Protein AF-A0A3D9C2M2-F1 (afdb_monomer_lite)

InterPro domains:
  IPR002125 Cytidine and deoxycytidylate deaminase domain [PF14437] (109-217)
  IPR022385 Rhs repeat-associated core [TIGR03696] (8-82)
  IPR050708 Type VI secretion system VgrG/RHS [PTHR32305] (2-109)

Organism: NCBI:txid2258962

Structure (mmCIF, N/CA/C/O backbone):
data_AF-A0A3D9C2M2-F1
#
_entry.id   AF-A0A3D9C2M2-F1
#
loop_
_atom_site.group_PDB
_atom_site.id
_atom_site.type_symbol
_atom_site.label_atom_id
_atom_site.label_alt_id
_atom_site.label_comp_id
_atom_site.label_asym_id
_atom_site.label_entity_id
_atom_site.label_seq_id
_atom_site.pdbx_PDB_ins_code
_atom_site.Cartn_x
_atom_site.Cartn_y
_atom_site.Cartn_z
_atom_site.occupancy
_atom_site.B_iso_or_equiv
_atom_site.auth_seq_id
_atom_site.auth_comp_id
_atom_site.auth_asym_id
_atom_site.auth_atom_id
_atom_site.pdbx_PDB_model_num
ATOM 1 N N . MET A 1 1 ? 29.630 5.674 -36.955 1.00 62.72 1 MET A N 1
ATOM 2 C CA . MET A 1 1 ? 28.706 4.818 -36.185 1.00 62.72 1 MET A CA 1
ATOM 3 C C . MET A 1 1 ? 29.532 3.683 -35.607 1.00 62.72 1 MET A C 1
ATOM 5 O O . MET A 1 1 ? 30.273 3.089 -36.375 1.00 62.72 1 MET A O 1
ATOM 9 N N . VAL A 1 2 ? 29.525 3.491 -34.284 1.00 81.62 2 VAL A N 1
ATOM 10 C CA . VAL A 1 2 ? 30.410 2.521 -33.594 1.00 81.62 2 VAL A CA 1
ATOM 11 C C . VAL A 1 2 ? 29.699 1.185 -33.350 1.00 81.62 2 VAL A C 1
ATOM 13 O O . VAL A 1 2 ? 30.342 0.145 -33.342 1.00 81.62 2 VAL A O 1
ATOM 16 N N . TRP A 1 3 ? 28.374 1.209 -33.217 1.00 86.06 3 TRP A N 1
ATOM 17 C CA . TRP A 1 3 ? 27.517 0.035 -33.105 1.00 86.06 3 TRP A CA 1
ATOM 18 C C . TRP A 1 3 ? 26.098 0.407 -33.559 1.00 86.06 3 TRP A C 1
ATOM 20 O O . TRP A 1 3 ? 25.695 1.564 -33.410 1.00 86.06 3 TRP A O 1
ATOM 30 N N . GLU A 1 4 ? 25.375 -0.556 -34.125 1.00 85.88 4 GLU A N 1
ATOM 31 C CA . GLU A 1 4 ? 23.938 -0.485 -34.393 1.00 85.88 4 GLU A CA 1
ATOM 32 C C . GLU A 1 4 ? 23.301 -1.839 -34.057 1.00 85.88 4 GLU A C 1
ATOM 34 O O . GLU A 1 4 ? 23.904 -2.888 -34.295 1.00 85.88 4 GLU A O 1
ATOM 39 N N . GLY A 1 5 ? 22.083 -1.806 -33.528 1.00 86.50 5 GLY A N 1
ATOM 40 C CA . GLY A 1 5 ? 21.282 -2.989 -33.252 1.00 86.50 5 GLY A CA 1
ATOM 41 C C . GLY A 1 5 ? 19.810 -2.698 -33.519 1.00 86.50 5 GLY A C 1
ATOM 42 O O . GLY A 1 5 ? 19.330 -1.608 -33.208 1.00 86.50 5 GLY A O 1
ATOM 43 N N . GLU A 1 6 ? 19.101 -3.657 -34.109 1.00 89.19 6 GLU A N 1
ATOM 44 C CA . GLU A 1 6 ? 17.645 -3.619 -34.269 1.00 89.19 6 GLU A CA 1
ATOM 45 C C . GLU A 1 6 ? 17.045 -4.746 -33.435 1.00 89.19 6 GLU A C 1
ATOM 47 O O . GLU A 1 6 ? 17.418 -5.904 -33.619 1.00 89.19 6 GLU A O 1
ATOM 52 N N . LEU A 1 7 ? 16.138 -4.405 -32.522 1.00 89.31 7 LEU A N 1
ATOM 53 C CA . LEU A 1 7 ? 15.473 -5.354 -31.632 1.00 89.31 7 LEU A CA 1
ATOM 54 C C . LEU A 1 7 ? 14.025 -5.570 -32.077 1.00 89.31 7 LEU A C 1
ATOM 56 O O . LEU A 1 7 ? 13.371 -4.637 -32.548 1.00 89.31 7 LEU A O 1
ATOM 60 N N . ASP A 1 8 ? 13.520 -6.791 -31.926 1.00 88.19 8 ASP A N 1
ATOM 61 C CA . ASP A 1 8 ? 12.088 -7.066 -32.014 1.00 88.19 8 ASP A CA 1
ATOM 62 C C . ASP A 1 8 ? 11.356 -6.682 -30.721 1.00 88.19 8 ASP A C 1
ATOM 64 O O . ASP A 1 8 ? 11.979 -6.260 -29.754 1.00 88.19 8 ASP A O 1
ATOM 68 N N . ALA A 1 9 ? 10.031 -6.856 -30.697 1.00 83.88 9 ALA A N 1
ATOM 69 C CA . ALA A 1 9 ? 9.185 -6.482 -29.563 1.00 83.88 9 ALA A CA 1
ATOM 70 C C . ALA A 1 9 ? 9.524 -7.197 -28.239 1.00 83.88 9 ALA A C 1
ATOM 72 O O . ALA A 1 9 ? 9.071 -6.745 -27.193 1.00 83.88 9 ALA A O 1
ATOM 73 N N . TYR A 1 10 ? 10.302 -8.280 -28.266 1.00 85.38 10 TYR A N 1
ATOM 74 C CA . TYR A 1 10 ? 10.739 -9.030 -27.087 1.00 85.38 10 TYR A CA 1
ATOM 75 C C . TYR A 1 10 ? 12.233 -8.841 -26.806 1.00 85.38 10 TYR A C 1
ATOM 77 O O . TYR A 1 10 ? 12.795 -9.515 -25.955 1.00 85.38 10 TYR A O 1
ATOM 85 N N . GLY A 1 11 ? 12.898 -7.909 -27.487 1.00 85.44 11 GLY A N 1
ATOM 86 C CA . GLY A 1 11 ? 14.302 -7.596 -27.244 1.00 85.44 11 GLY A CA 1
ATOM 87 C C . GLY A 1 11 ? 15.266 -8.542 -27.952 1.00 85.44 11 GLY A C 1
ATOM 88 O O . GLY A 1 11 ? 16.469 -8.439 -27.730 1.00 85.44 11 GLY A O 1
ATOM 89 N N . SER A 1 12 ? 14.786 -9.426 -28.829 1.00 87.31 12 SER A N 1
ATOM 90 C CA . SER A 1 12 ? 15.664 -10.261 -29.647 1.00 87.31 12 SER A CA 1
ATOM 91 C C . SER A 1 12 ? 16.280 -9.452 -30.785 1.00 87.31 12 SER A C 1
ATOM 93 O O . SER A 1 12 ? 15.606 -8.677 -31.467 1.00 87.31 12 SER A O 1
ATOM 95 N N . LEU A 1 13 ? 17.580 -9.641 -31.013 1.00 87.31 13 LEU A N 1
ATOM 96 C CA . LEU A 1 13 ? 18.314 -8.967 -32.085 1.00 87.31 13 LEU A CA 1
ATOM 97 C C . LEU A 1 13 ? 17.860 -9.470 -33.462 1.00 87.31 13 LEU A C 1
ATOM 99 O O . LEU A 1 13 ? 18.078 -10.622 -33.826 1.00 87.31 13 LEU A O 1
ATOM 103 N N . ARG A 1 14 ? 17.287 -8.571 -34.265 1.00 88.19 14 ARG A N 1
ATOM 104 C CA . ARG A 1 14 ? 16.988 -8.793 -35.690 1.00 88.19 14 ARG A CA 1
ATOM 105 C C . ARG A 1 14 ? 18.163 -8.415 -36.586 1.00 88.19 14 ARG A C 1
ATOM 107 O O . ARG A 1 14 ? 18.343 -9.004 -37.650 1.00 88.19 14 ARG A O 1
ATOM 114 N N . LYS A 1 15 ? 18.949 -7.419 -36.169 1.00 85.50 15 LYS A N 1
ATOM 115 C CA . LYS A 1 15 ? 20.130 -6.925 -36.888 1.00 85.50 15 LYS A CA 1
ATOM 116 C C . LYS A 1 15 ? 21.204 -6.491 -35.892 1.00 85.50 15 LYS A C 1
ATOM 118 O O . LYS A 1 15 ? 20.881 -5.839 -34.905 1.00 85.50 15 LYS A O 1
ATOM 123 N N . GLY A 1 16 ? 22.466 -6.802 -36.187 1.00 83.88 16 GLY A N 1
ATOM 124 C CA . GLY A 1 16 ? 23.613 -6.491 -35.324 1.00 83.88 16 GLY A CA 1
ATOM 125 C C . GLY A 1 16 ? 24.036 -7.671 -34.443 1.00 83.88 16 GLY A C 1
ATOM 126 O O . GLY A 1 16 ? 23.599 -8.799 -34.660 1.00 83.88 16 GLY A O 1
ATOM 127 N N . ASN A 1 17 ? 24.917 -7.412 -33.474 1.00 81.44 17 ASN A N 1
ATOM 128 C CA . ASN A 1 17 ? 25.337 -8.376 -32.453 1.00 81.44 17 ASN A CA 1
ATOM 129 C C . ASN A 1 17 ? 25.478 -7.690 -31.084 1.00 81.44 17 ASN A C 1
ATOM 131 O O . ASN A 1 17 ? 25.524 -6.463 -30.998 1.00 81.44 17 ASN A O 1
ATOM 135 N N . ASN A 1 18 ? 25.555 -8.489 -30.026 1.00 82.81 18 ASN A N 1
ATOM 136 C CA . ASN A 1 18 ? 25.705 -8.052 -28.635 1.00 82.81 18 ASN A CA 1
ATOM 137 C C . ASN A 1 18 ? 27.095 -8.370 -28.046 1.00 82.81 18 ASN A C 1
ATOM 139 O O . ASN A 1 18 ? 27.305 -8.175 -26.854 1.00 82.81 18 ASN A O 1
ATOM 143 N N . GLU A 1 19 ? 28.058 -8.811 -28.864 1.00 81.06 19 GLU A N 1
ATOM 144 C CA . GLU A 1 19 ? 29.409 -9.178 -28.402 1.00 81.06 19 GLU A CA 1
ATOM 145 C C . GLU A 1 19 ? 30.181 -7.968 -27.859 1.00 81.06 19 GLU A C 1
ATOM 147 O O . GLU A 1 19 ? 30.870 -8.054 -26.844 1.00 81.06 19 GLU A O 1
ATOM 152 N N . PHE A 1 20 ? 30.070 -6.828 -28.549 1.00 82.31 20 PHE A N 1
ATOM 153 C CA . PHE A 1 20 ? 30.748 -5.588 -28.167 1.00 82.31 20 PHE A CA 1
ATOM 154 C C . PHE A 1 20 ? 29.884 -4.695 -27.263 1.00 82.31 20 PHE A C 1
ATOM 156 O O . PHE A 1 20 ? 30.407 -4.008 -26.386 1.00 82.31 20 PHE A O 1
ATOM 163 N N . VAL A 1 21 ? 28.562 -4.706 -27.467 1.00 86.12 21 VAL A N 1
ATOM 164 C CA . VAL A 1 21 ? 27.586 -3.926 -26.692 1.00 86.12 21 VAL A CA 1
ATOM 165 C C . VAL A 1 21 ? 26.501 -4.880 -26.180 1.00 86.12 21 VAL A C 1
ATOM 167 O O . VAL A 1 21 ? 25.534 -5.136 -26.897 1.00 86.12 21 VAL A O 1
ATOM 170 N N . PRO A 1 22 ? 26.635 -5.414 -24.953 1.00 87.62 22 PRO A N 1
ATOM 171 C CA . PRO A 1 22 ? 25.741 -6.441 -24.413 1.00 87.62 22 PRO A CA 1
ATOM 172 C C . PRO A 1 22 ? 24.456 -5.846 -23.815 1.00 87.62 22 PRO A C 1
ATOM 174 O O . PRO A 1 22 ? 24.001 -6.270 -22.756 1.00 87.62 22 PRO A O 1
ATOM 177 N N . PHE A 1 23 ? 23.877 -4.831 -24.456 1.00 86.75 23 PHE A N 1
ATOM 178 C CA . PHE A 1 23 ? 22.654 -4.172 -23.994 1.00 86.75 23 PHE A CA 1
ATOM 179 C C . PHE A 1 23 ? 21.524 -4.380 -25.000 1.00 86.75 23 PHE A C 1
ATOM 181 O O . PHE A 1 23 ? 21.735 -4.246 -26.205 1.00 86.75 23 PHE A O 1
ATOM 188 N N . LEU A 1 24 ? 20.328 -4.686 -24.492 1.00 87.25 24 LEU A N 1
ATOM 189 C CA . LEU A 1 24 ? 19.102 -4.791 -25.290 1.00 87.25 24 LEU A CA 1
ATOM 190 C C . LEU A 1 24 ? 18.204 -3.582 -24.999 1.00 87.25 24 LEU A C 1
ATOM 192 O O . LEU A 1 24 ? 18.606 -2.436 -25.214 1.00 87.25 24 LEU A O 1
ATOM 196 N N . TYR A 1 25 ? 16.997 -3.818 -24.484 1.00 82.56 25 TYR A N 1
ATOM 197 C CA . TYR A 1 25 ? 16.142 -2.753 -23.985 1.00 82.56 25 TYR A CA 1
ATOM 198 C C . TYR A 1 25 ? 16.701 -2.112 -22.709 1.00 82.56 25 TYR A C 1
ATOM 200 O O . TYR A 1 25 ? 17.649 -2.592 -22.087 1.00 82.56 25 TYR A O 1
ATOM 208 N N . GLN A 1 26 ? 16.122 -0.973 -22.326 1.00 75.06 26 GLN A N 1
ATOM 209 C CA . GLN A 1 26 ? 16.581 -0.185 -21.183 1.00 75.06 26 GLN A CA 1
ATOM 210 C C . GLN A 1 26 ? 16.650 -1.048 -19.912 1.00 75.06 26 GLN A C 1
ATOM 212 O O . GLN A 1 26 ? 15.657 -1.635 -19.495 1.00 75.06 26 GLN A O 1
ATOM 217 N N . GLY A 1 27 ? 17.835 -1.110 -19.299 1.00 76.12 27 GLY A N 1
ATOM 218 C CA . GLY A 1 27 ? 18.080 -1.889 -18.081 1.00 76.12 27 GLY A CA 1
ATOM 219 C C . GLY A 1 27 ? 18.428 -3.366 -18.299 1.00 76.12 27 GLY A C 1
ATOM 220 O O . GLY A 1 27 ? 18.742 -4.031 -17.315 1.00 76.12 27 GLY A O 1
ATOM 221 N N . GLN A 1 28 ? 18.430 -3.858 -19.543 1.00 86.50 28 GLN A N 1
ATOM 222 C CA . GLN A 1 28 ? 18.731 -5.252 -19.870 1.00 86.50 28 GLN A CA 1
ATOM 223 C C . GLN A 1 28 ? 20.205 -5.438 -20.253 1.00 86.50 28 GLN A C 1
ATOM 225 O O . GLN A 1 28 ? 20.699 -4.786 -21.177 1.00 86.50 28 GLN A O 1
ATOM 230 N N . TYR A 1 29 ? 20.891 -6.356 -19.571 1.00 88.75 29 TYR A N 1
ATOM 231 C CA . TYR A 1 29 ? 22.257 -6.773 -19.897 1.00 88.75 29 TYR A CA 1
ATOM 232 C C . TYR A 1 29 ? 22.264 -8.232 -20.350 1.00 88.75 29 TYR A C 1
ATOM 234 O O . TYR A 1 29 ? 21.814 -9.090 -19.599 1.00 88.75 29 TYR A O 1
ATOM 242 N N . VAL A 1 30 ? 22.771 -8.530 -21.545 1.00 90.75 30 VAL A N 1
ATOM 243 C CA . VAL A 1 30 ? 22.854 -9.919 -22.015 1.00 90.75 30 VAL A CA 1
ATOM 244 C C . VAL A 1 30 ? 24.021 -10.619 -21.348 1.00 90.75 30 VAL A C 1
ATOM 246 O O . VAL A 1 30 ? 25.170 -10.196 -21.472 1.00 90.75 30 VAL A O 1
ATOM 249 N N . ASP A 1 31 ? 23.716 -11.718 -20.676 1.00 86.19 31 ASP A N 1
ATOM 250 C CA . ASP A 1 31 ? 24.720 -12.651 -20.205 1.00 86.19 31 ASP A CA 1
ATOM 251 C C . ASP A 1 31 ? 25.252 -13.481 -21.382 1.00 86.19 31 ASP A C 1
ATOM 253 O O . ASP A 1 31 ? 24.515 -14.225 -22.026 1.00 86.19 31 ASP A O 1
ATOM 257 N N . GLY A 1 32 ? 26.547 -13.344 -21.670 1.00 81.38 32 GLY A N 1
ATOM 258 C CA . GLY A 1 32 ? 27.200 -14.025 -22.789 1.00 81.38 32 GLY A CA 1
ATOM 259 C C . GLY A 1 32 ? 27.330 -15.542 -22.622 1.00 81.38 32 GLY A C 1
ATOM 260 O O . GLY A 1 32 ? 27.570 -16.227 -23.613 1.00 81.38 32 GLY A O 1
ATOM 261 N N . GLU A 1 33 ? 27.177 -16.078 -21.406 1.00 83.44 33 GLU A N 1
ATOM 262 C CA . GLU A 1 33 ? 27.215 -17.527 -21.168 1.00 83.44 33 GLU A CA 1
ATOM 263 C C . GLU A 1 33 ? 25.866 -18.191 -21.475 1.00 83.44 33 GLU A C 1
ATOM 265 O O . GLU A 1 33 ? 25.823 -19.279 -22.051 1.00 83.44 33 GLU A O 1
ATOM 270 N N . THR A 1 34 ? 24.765 -17.529 -21.116 1.00 84.00 34 THR A N 1
ATOM 271 C CA . THR A 1 34 ? 23.413 -18.103 -21.209 1.00 84.00 34 THR A CA 1
ATOM 272 C C . THR A 1 34 ? 22.580 -17.550 -22.361 1.00 84.00 34 THR A C 1
ATOM 274 O O . THR A 1 34 ? 21.606 -18.183 -22.761 1.00 84.00 34 THR A O 1
ATOM 277 N N . GLY A 1 35 ? 22.932 -16.377 -22.890 1.00 85.75 35 GLY A N 1
ATOM 278 C CA . GLY A 1 35 ? 22.129 -15.635 -23.864 1.00 85.75 35 GLY A CA 1
ATOM 279 C C . GLY A 1 35 ? 20.922 -14.912 -23.256 1.00 85.75 35 GLY A C 1
ATOM 280 O O . GLY A 1 35 ? 20.236 -14.189 -23.972 1.00 85.75 35 GLY A O 1
ATOM 281 N N . LEU A 1 36 ? 20.674 -15.064 -21.950 1.00 90.31 36 LEU A N 1
ATOM 282 C CA . LEU A 1 36 ? 19.550 -14.437 -21.258 1.00 90.31 36 LEU A CA 1
ATOM 283 C C . LEU A 1 36 ? 19.843 -12.974 -20.923 1.00 90.31 36 LEU A C 1
ATOM 285 O O . LEU A 1 36 ? 20.975 -12.581 -20.632 1.00 90.31 36 LEU A O 1
ATOM 289 N N . ALA A 1 37 ? 18.790 -12.167 -20.881 1.00 90.12 37 ALA A N 1
ATOM 290 C CA . ALA A 1 37 ? 18.863 -10.773 -20.485 1.00 90.12 37 ALA A CA 1
ATOM 291 C C . ALA A 1 37 ? 18.668 -10.623 -18.968 1.00 90.12 37 ALA A C 1
ATOM 293 O O . ALA A 1 37 ? 17.606 -10.899 -18.416 1.00 90.12 37 ALA A O 1
ATOM 294 N N . TYR A 1 38 ? 19.694 -10.164 -18.267 1.00 86.75 38 TYR A N 1
ATOM 295 C CA . TYR A 1 38 ? 19.640 -9.877 -16.843 1.00 86.75 38 TYR A CA 1
ATOM 296 C C . TYR A 1 38 ? 18.945 -8.538 -16.565 1.00 86.75 38 TYR A C 1
ATOM 298 O O . TYR A 1 38 ? 19.469 -7.470 -16.893 1.00 86.75 38 TYR A O 1
ATOM 306 N N . ASN A 1 39 ? 17.805 -8.612 -15.872 1.00 84.25 39 ASN A N 1
ATOM 307 C CA . ASN A 1 39 ? 17.054 -7.484 -15.319 1.00 84.25 39 ASN A CA 1
ATOM 308 C C . ASN A 1 39 ? 17.107 -7.566 -13.797 1.00 84.25 39 ASN A C 1
ATOM 310 O O . ASN A 1 39 ? 16.140 -7.996 -13.176 1.00 84.25 39 ASN A O 1
ATOM 314 N N . ARG A 1 40 ? 18.250 -7.190 -13.210 1.00 80.69 40 ARG A N 1
ATOM 315 C CA . ARG A 1 40 ? 18.543 -7.076 -11.764 1.00 80.69 40 ARG A CA 1
ATOM 316 C C . ARG A 1 40 ? 18.058 -8.224 -10.858 1.00 80.69 4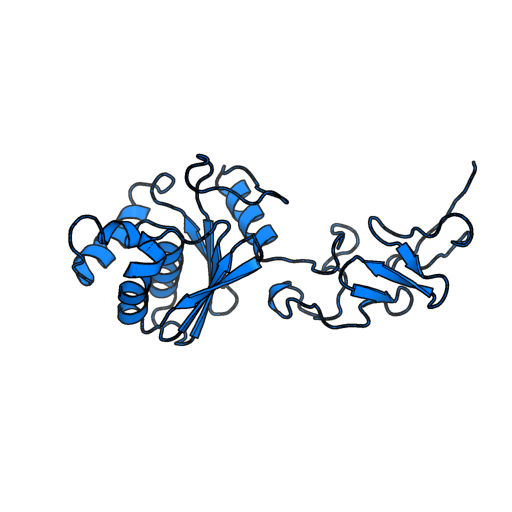0 ARG A C 1
ATOM 318 O O . ARG A 1 40 ? 18.878 -8.891 -10.246 1.00 80.69 40 ARG A O 1
ATOM 325 N N . PHE A 1 41 ? 16.755 -8.408 -10.675 1.00 77.75 41 PHE A N 1
ATOM 326 C CA . PHE A 1 41 ? 16.176 -9.482 -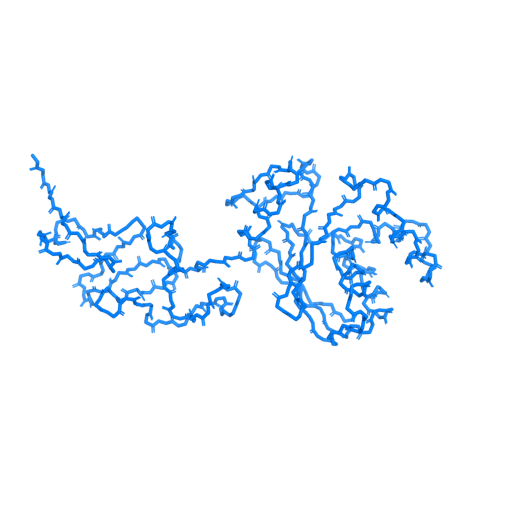9.869 1.00 77.75 41 PHE A CA 1
ATOM 327 C C . PHE A 1 41 ? 15.775 -10.724 -10.675 1.00 77.75 41 PHE A C 1
ATOM 329 O O . PHE A 1 41 ? 15.520 -11.762 -10.065 1.00 77.75 41 PHE A O 1
ATOM 336 N N . ARG A 1 42 ? 15.721 -10.654 -12.013 1.00 86.25 42 ARG A N 1
ATOM 337 C CA . ARG A 1 42 ? 15.309 -11.778 -12.868 1.00 86.25 42 ARG A CA 1
ATOM 338 C C . ARG A 1 42 ? 16.106 -11.866 -14.167 1.00 86.25 42 ARG A C 1
ATOM 340 O O . ARG A 1 42 ? 16.581 -10.860 -14.686 1.00 86.25 42 ARG A O 1
ATOM 347 N N . TYR A 1 43 ? 16.186 -13.079 -14.707 1.00 88.75 43 TYR A N 1
ATOM 348 C CA . TYR A 1 43 ? 16.667 -13.339 -16.063 1.00 88.75 43 TYR A CA 1
ATOM 349 C C . TYR A 1 43 ? 15.480 -13.451 -17.016 1.00 88.75 43 TYR A C 1
ATOM 351 O O . TYR A 1 43 ? 14.525 -14.187 -16.754 1.00 88.75 43 TYR A O 1
ATOM 359 N N . TYR A 1 44 ? 15.539 -12.681 -18.090 1.00 89.44 44 TYR A N 1
ATOM 360 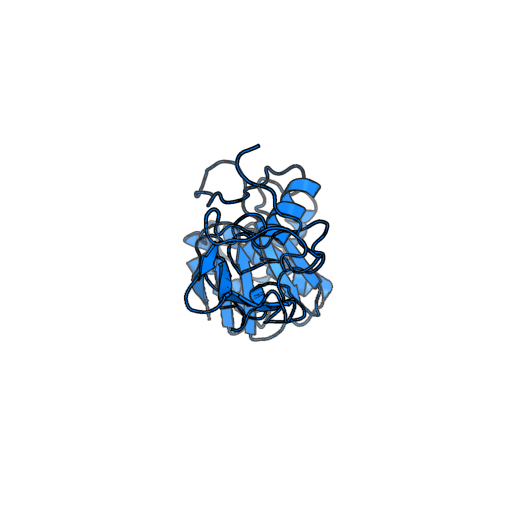C CA . TYR A 1 44 ? 14.543 -12.582 -19.136 1.00 89.44 44 TYR A CA 1
ATOM 361 C C . TYR A 1 44 ? 15.011 -13.348 -20.370 1.00 89.44 44 TYR A C 1
ATOM 363 O O . TYR A 1 44 ? 16.131 -13.160 -20.840 1.00 89.44 44 TYR A O 1
ATOM 371 N N . ASP A 1 45 ? 14.145 -14.220 -20.866 1.00 90.50 45 ASP A N 1
ATOM 372 C CA . ASP A 1 45 ? 14.322 -14.935 -22.118 1.00 90.50 45 ASP A CA 1
ATOM 373 C C . ASP A 1 45 ? 13.627 -14.136 -23.226 1.00 90.50 45 ASP A C 1
ATOM 375 O O . ASP A 1 45 ? 12.397 -14.025 -23.266 1.00 90.50 45 ASP A O 1
ATOM 379 N N . ASN A 1 46 ? 14.435 -13.542 -24.097 1.00 87.88 46 ASN A N 1
ATOM 380 C CA . ASN A 1 46 ? 13.999 -12.731 -25.229 1.00 87.88 46 ASN A CA 1
ATOM 381 C C . ASN A 1 46 ? 13.408 -13.569 -26.376 1.00 87.88 46 ASN A C 1
ATOM 383 O O . ASN A 1 46 ? 12.643 -13.024 -27.173 1.00 87.88 46 ASN A O 1
ATOM 387 N N . GLU A 1 47 ? 13.717 -14.869 -26.470 1.00 86.56 47 GLU A N 1
ATOM 388 C CA . GLU A 1 47 ? 13.079 -15.765 -27.445 1.00 86.56 47 GLU A CA 1
ATOM 389 C C . GLU A 1 47 ? 11.672 -16.155 -26.981 1.00 86.56 47 GLU A C 1
ATOM 391 O O . GLU A 1 47 ? 10.724 -16.145 -27.770 1.00 86.56 47 GLU A O 1
ATOM 396 N N . ALA A 1 48 ? 11.519 -16.461 -25.690 1.00 86.62 48 ALA A N 1
ATOM 397 C CA . ALA A 1 48 ? 10.226 -16.800 -25.096 1.00 86.62 48 ALA A CA 1
ATOM 398 C C . ALA A 1 48 ? 9.354 -15.567 -24.795 1.00 86.62 48 ALA A C 1
ATOM 400 O O . ALA A 1 48 ? 8.134 -15.681 -24.652 1.00 86.62 48 ALA A O 1
ATOM 401 N N . GLY A 1 49 ? 9.967 -14.391 -24.663 1.00 86.69 49 GLY A N 1
ATOM 402 C CA . GLY A 1 49 ? 9.289 -13.156 -24.288 1.00 86.69 49 GLY A CA 1
ATOM 403 C C . GLY A 1 49 ? 8.895 -13.091 -22.805 1.00 86.69 49 GLY A C 1
ATOM 404 O O . GLY A 1 49 ? 7.987 -12.335 -22.445 1.00 86.69 49 GLY A O 1
ATOM 405 N N . SER A 1 50 ? 9.550 -13.864 -21.931 1.00 87.94 50 SER A N 1
ATOM 406 C CA . SER A 1 50 ? 9.182 -14.010 -20.513 1.00 87.94 50 SER A CA 1
ATOM 407 C C . SER A 1 50 ? 10.390 -14.177 -19.592 1.00 87.94 50 SER A C 1
ATOM 409 O O . SER A 1 50 ? 11.459 -14.603 -20.013 1.00 87.94 50 SER A O 1
ATOM 411 N N . TYR A 1 51 ? 10.218 -13.890 -18.305 1.00 89.62 51 TYR A N 1
ATOM 412 C CA . TYR A 1 51 ? 11.188 -14.262 -17.284 1.00 89.62 51 TYR A CA 1
ATOM 413 C C . TYR A 1 51 ? 11.246 -15.775 -17.091 1.00 89.62 51 TYR A C 1
ATOM 415 O O . TYR A 1 51 ? 10.220 -16.449 -17.104 1.00 89.62 51 TYR A O 1
ATOM 423 N N . ILE A 1 52 ? 12.442 -16.301 -16.825 1.00 90.00 52 ILE A N 1
ATOM 424 C CA . ILE A 1 52 ? 12.634 -17.734 -16.546 1.00 90.00 52 ILE A CA 1
ATOM 425 C C . ILE A 1 52 ? 12.312 -18.109 -15.091 1.00 90.00 52 ILE A C 1
ATOM 427 O O . ILE A 1 52 ? 12.195 -19.285 -14.750 1.00 90.00 52 ILE A O 1
ATOM 431 N N . SER A 1 53 ? 12.153 -17.112 -14.218 1.00 85.12 53 SER A N 1
ATOM 432 C CA . SER A 1 53 ? 11.758 -17.280 -12.821 1.00 85.12 53 SER A CA 1
ATOM 433 C C . SER A 1 53 ? 10.494 -16.483 -12.516 1.00 85.12 53 SER A C 1
ATOM 435 O O . SER A 1 53 ? 10.267 -15.415 -13.088 1.00 85.12 53 SER A O 1
ATOM 437 N N . GLN A 1 54 ? 9.695 -16.987 -11.571 1.00 80.31 54 GLN A N 1
ATOM 438 C CA . GLN A 1 54 ? 8.549 -16.240 -11.056 1.00 80.31 54 GLN A CA 1
ATOM 439 C C . GLN A 1 54 ? 9.001 -14.903 -10.480 1.00 80.31 54 GLN A C 1
ATOM 441 O O . GLN A 1 54 ? 10.117 -14.778 -9.965 1.00 80.31 54 GLN A O 1
ATOM 446 N N . ASP A 1 55 ? 8.114 -13.917 -10.557 1.00 73.75 55 ASP A N 1
ATOM 447 C CA . ASP A 1 55 ? 8.294 -12.644 -9.886 1.00 73.75 55 ASP A CA 1
ATOM 448 C C . ASP A 1 55 ? 8.589 -12.871 -8.388 1.00 73.75 55 ASP A C 1
ATOM 450 O O . ASP A 1 55 ? 7.778 -13.507 -7.707 1.00 73.75 55 ASP A O 1
ATOM 454 N N . PRO A 1 56 ? 9.728 -12.387 -7.852 1.00 64.88 56 PRO A N 1
ATOM 455 C CA . PRO A 1 56 ? 10.071 -12.538 -6.440 1.00 64.88 56 PRO A CA 1
ATOM 456 C C . PRO A 1 56 ? 9.045 -11.915 -5.491 1.00 64.88 56 PRO A C 1
ATOM 458 O O . PRO A 1 56 ? 8.951 -12.333 -4.335 1.00 64.88 56 PRO A O 1
ATOM 461 N N . ILE A 1 57 ? 8.279 -10.924 -5.962 1.00 60.94 57 ILE A N 1
ATOM 462 C CA . ILE A 1 57 ? 7.170 -10.346 -5.200 1.00 60.94 57 ILE A CA 1
ATOM 463 C C . ILE A 1 57 ? 5.830 -11.032 -5.527 1.00 60.94 57 ILE A C 1
ATOM 465 O O . ILE A 1 57 ? 4.826 -10.751 -4.889 1.00 60.94 57 ILE A O 1
ATOM 469 N N . GLY A 1 58 ? 5.793 -12.008 -6.434 1.00 65.25 58 GLY A N 1
ATOM 470 C CA . GLY A 1 58 ? 4.613 -12.822 -6.727 1.00 65.25 58 GLY A CA 1
ATOM 471 C C . GLY A 1 58 ? 3.458 -11.994 -7.289 1.00 65.25 58 GLY A C 1
ATOM 472 O O . GLY A 1 58 ? 3.668 -11.089 -8.089 1.00 65.25 58 GLY A O 1
ATOM 473 N N . LEU A 1 59 ? 2.229 -12.268 -6.839 1.00 62.84 59 LEU A N 1
ATOM 474 C CA . LEU A 1 59 ? 1.027 -11.522 -7.256 1.00 62.84 59 LEU A CA 1
ATOM 475 C C . LEU A 1 59 ? 1.107 -10.012 -6.944 1.00 62.84 59 LEU A C 1
ATOM 477 O O . LEU A 1 59 ? 0.332 -9.226 -7.482 1.00 62.84 59 LEU A O 1
ATOM 481 N N . LEU A 1 60 ? 2.053 -9.596 -6.092 1.00 50.72 60 LEU A N 1
ATOM 482 C CA . LEU A 1 60 ? 2.307 -8.197 -5.741 1.00 50.72 60 LEU A CA 1
ATOM 483 C C . LEU A 1 60 ? 2.862 -7.369 -6.905 1.00 50.72 60 LEU A C 1
ATOM 485 O O . LEU A 1 60 ? 2.875 -6.140 -6.819 1.00 50.72 60 LEU A O 1
ATOM 489 N N . SER A 1 61 ? 3.332 -8.026 -7.966 1.00 55.97 61 SER A N 1
ATOM 490 C CA . SER A 1 61 ? 3.755 -7.357 -9.191 1.00 55.97 61 SER A CA 1
ATOM 491 C C . SER A 1 61 ? 2.586 -6.809 -9.998 1.00 55.97 61 SER A C 1
ATOM 493 O O . SER A 1 61 ? 2.816 -6.133 -10.983 1.00 55.97 61 SER A O 1
ATOM 495 N N . GLY A 1 62 ? 1.327 -7.119 -9.659 1.00 58.22 62 GLY A N 1
ATOM 496 C CA . GLY A 1 62 ? 0.174 -6.646 -10.433 1.00 58.22 62 GLY A CA 1
ATOM 497 C C . GLY A 1 62 ? 0.130 -7.164 -11.881 1.00 58.22 62 GLY A C 1
ATOM 498 O O . GLY A 1 62 ? -0.708 -6.714 -12.672 1.00 58.22 62 GLY A O 1
ATOM 499 N N . GLN A 1 63 ? 1.019 -8.103 -12.231 1.00 65.12 63 GLN A N 1
ATOM 500 C CA . GLN A 1 63 ? 1.016 -8.839 -13.488 1.00 65.12 63 GLN A CA 1
ATOM 501 C C . GLN A 1 63 ? 0.026 -9.990 -13.396 1.00 65.12 63 GLN A C 1
ATOM 503 O O . GLN A 1 63 ? 0.021 -10.754 -12.432 1.00 65.12 63 GLN A O 1
ATOM 508 N N . ASP A 1 64 ? -0.744 -10.180 -14.462 1.00 68.38 64 ASP A N 1
ATOM 509 C CA . ASP A 1 64 ? -1.628 -11.340 -14.577 1.00 68.38 64 ASP A CA 1
ATOM 510 C C . ASP A 1 64 ? -0.801 -12.624 -14.839 1.00 68.38 64 ASP A C 1
ATOM 512 O O . ASP A 1 64 ? -1.259 -13.736 -14.586 1.00 68.38 64 ASP A O 1
ATOM 516 N N . ASN A 1 65 ? 0.450 -12.469 -15.302 1.00 77.00 65 ASN A N 1
ATOM 517 C CA . ASN A 1 65 ? 1.432 -13.532 -15.502 1.00 77.00 65 ASN A CA 1
ATOM 518 C C . ASN A 1 65 ? 2.673 -13.303 -14.619 1.00 77.00 65 ASN A C 1
ATOM 520 O O . ASN A 1 65 ? 3.430 -12.362 -14.842 1.00 77.00 65 ASN A O 1
ATOM 524 N N . LEU A 1 66 ? 2.941 -14.215 -13.678 1.00 77.62 66 LEU A N 1
ATOM 525 C CA . LEU A 1 66 ? 4.100 -14.150 -12.770 1.00 77.62 66 LEU A CA 1
ATOM 526 C C . LEU A 1 66 ? 5.463 -14.247 -13.474 1.00 77.62 66 LEU A C 1
ATOM 528 O O . LEU A 1 66 ? 6.485 -13.932 -12.868 1.00 77.62 66 LEU A O 1
ATOM 532 N N . TYR A 1 67 ? 5.485 -14.674 -14.733 1.00 82.75 67 TYR A N 1
ATOM 533 C CA . TYR A 1 67 ? 6.676 -14.730 -15.580 1.00 82.75 67 TYR A CA 1
ATOM 534 C C . TYR A 1 67 ? 6.701 -13.592 -16.618 1.00 82.75 67 TYR A C 1
ATOM 536 O O . TYR A 1 67 ? 7.609 -13.523 -17.439 1.00 82.75 67 TYR A O 1
ATOM 544 N N . GLY A 1 68 ? 5.705 -12.701 -16.627 1.00 78.56 68 GLY A N 1
ATOM 545 C CA . GLY A 1 68 ? 5.583 -11.632 -17.620 1.00 78.56 68 GLY A CA 1
ATOM 546 C C . GLY A 1 68 ? 6.601 -10.505 -17.427 1.00 78.56 68 GLY A C 1
ATOM 547 O O . GLY A 1 68 ? 6.960 -10.186 -16.296 1.00 78.56 68 GLY A O 1
ATOM 548 N N . TYR A 1 69 ? 7.041 -9.896 -18.537 1.00 73.06 69 TYR A N 1
ATOM 549 C CA . TYR A 1 69 ? 7.920 -8.718 -18.537 1.00 73.06 69 TYR A CA 1
ATOM 550 C C . TYR A 1 69 ? 7.179 -7.450 -18.101 1.00 73.06 69 TYR A C 1
ATOM 552 O O . TYR A 1 69 ? 7.440 -6.915 -17.032 1.00 73.06 69 TYR A O 1
ATOM 560 N N . VAL A 1 70 ? 6.221 -6.993 -18.909 1.00 71.12 70 VAL A N 1
ATOM 561 C CA . VAL A 1 70 ? 5.310 -5.873 -18.624 1.00 71.12 70 VAL A CA 1
ATOM 562 C C . VAL A 1 70 ? 3.958 -6.122 -19.306 1.00 71.12 70 VAL A C 1
ATOM 564 O O . VAL A 1 70 ? 3.886 -6.913 -20.245 1.00 71.12 70 VAL A O 1
ATOM 567 N N . LYS A 1 71 ? 2.893 -5.419 -18.885 1.00 67.31 71 LYS A N 1
ATOM 568 C CA . LYS A 1 71 ? 1.561 -5.521 -19.522 1.00 67.31 71 LYS A CA 1
ATOM 569 C C . LYS A 1 71 ? 1.521 -4.966 -20.952 1.00 67.31 71 LYS A C 1
ATOM 571 O O . LYS A 1 71 ? 0.756 -5.468 -21.767 1.00 67.31 71 LYS A O 1
ATOM 576 N N . ASP A 1 72 ? 2.332 -3.954 -21.249 1.00 68.75 72 ASP A N 1
ATOM 577 C CA . ASP A 1 72 ? 2.480 -3.380 -22.589 1.00 68.75 72 ASP A CA 1
ATOM 578 C C . ASP A 1 72 ? 3.925 -2.906 -22.798 1.00 68.75 72 ASP A C 1
ATOM 580 O O . ASP A 1 72 ? 4.390 -1.982 -22.131 1.00 68.75 72 ASP A O 1
ATOM 584 N N . ILE A 1 73 ? 4.632 -3.551 -23.727 1.00 66.06 73 ILE A N 1
ATOM 585 C CA . ILE A 1 73 ? 6.060 -3.328 -24.005 1.00 66.06 73 ILE A CA 1
ATOM 586 C C . ILE A 1 73 ? 6.295 -1.996 -24.738 1.00 66.06 73 ILE A C 1
ATOM 588 O O . ILE A 1 73 ? 7.385 -1.433 -24.672 1.00 66.06 73 ILE A O 1
ATOM 592 N N . GLY A 1 74 ? 5.273 -1.453 -25.410 1.00 64.31 74 GLY A N 1
ATOM 593 C CA . GLY A 1 74 ? 5.364 -0.161 -26.094 1.00 64.31 74 GLY A CA 1
ATOM 594 C C . GLY A 1 74 ? 5.335 1.033 -25.140 1.00 64.31 74 GLY A C 1
ATOM 595 O O . GLY A 1 74 ? 5.813 2.111 -25.492 1.00 64.31 74 GLY A O 1
ATOM 596 N N . THR A 1 75 ? 4.797 0.832 -23.936 1.00 62.56 75 THR A N 1
ATOM 597 C CA . THR A 1 75 ? 4.530 1.911 -22.974 1.00 62.56 75 THR A CA 1
ATOM 598 C C . THR A 1 75 ? 5.305 1.738 -21.666 1.00 62.56 75 THR A C 1
ATOM 600 O O . THR A 1 75 ? 5.624 2.729 -21.008 1.00 62.56 75 THR A O 1
ATOM 603 N N . TYR A 1 76 ? 5.645 0.501 -21.287 1.00 66.50 76 TYR A N 1
ATOM 604 C CA . TYR A 1 76 ? 6.262 0.177 -20.002 1.00 66.50 76 TYR A CA 1
ATOM 605 C C . TYR A 1 76 ? 7.598 -0.546 -20.170 1.00 66.50 76 TYR A C 1
ATOM 607 O O . TYR A 1 76 ? 7.805 -1.325 -21.095 1.00 66.50 76 TYR A O 1
ATOM 615 N N . VAL A 1 77 ? 8.496 -0.320 -19.213 1.00 66.94 77 VAL A N 1
ATOM 616 C CA . VAL A 1 77 ? 9.797 -0.990 -19.117 1.00 66.94 77 VAL A CA 1
ATOM 617 C C . VAL A 1 77 ? 9.947 -1.534 -17.701 1.00 66.94 77 VAL A C 1
ATOM 619 O O . VAL A 1 77 ? 9.768 -0.797 -16.731 1.00 66.94 77 VAL A O 1
ATOM 622 N N . ASP A 1 78 ? 10.303 -2.811 -17.568 1.00 64.31 78 ASP A N 1
ATOM 623 C CA . ASP A 1 78 ? 10.589 -3.425 -16.271 1.00 64.31 78 ASP A CA 1
ATOM 624 C C . ASP A 1 78 ? 12.078 -3.296 -15.914 1.00 64.31 78 ASP A C 1
ATOM 626 O O . ASP A 1 78 ? 12.868 -4.220 -16.104 1.00 64.31 78 ASP A O 1
ATOM 630 N N . LEU A 1 79 ? 12.474 -2.124 -15.407 1.00 64.75 79 LEU A N 1
ATOM 631 C CA . LEU A 1 79 ? 13.875 -1.807 -15.076 1.00 64.75 79 LEU A CA 1
ATOM 632 C C . LEU A 1 79 ? 14.461 -2.665 -13.944 1.00 64.75 79 LEU A C 1
ATOM 634 O O . LEU A 1 79 ? 15.682 -2.732 -13.791 1.00 64.75 79 LEU A O 1
ATOM 638 N N . PHE A 1 80 ? 13.613 -3.271 -13.112 1.00 64.56 80 PHE A N 1
ATOM 639 C CA . PHE A 1 80 ? 14.059 -4.050 -11.958 1.00 64.56 80 PHE A CA 1
ATOM 640 C C . PHE A 1 80 ? 13.766 -5.539 -12.082 1.00 64.56 80 PHE A C 1
ATOM 642 O O . PHE A 1 80 ? 14.347 -6.313 -11.326 1.00 64.56 80 PHE A O 1
ATOM 649 N N . GLY A 1 81 ? 12.901 -5.955 -13.000 1.00 53.56 81 GLY A N 1
ATOM 650 C CA . GLY A 1 81 ? 12.385 -7.309 -12.968 1.00 53.56 81 GLY A CA 1
ATOM 651 C C . GLY A 1 81 ? 11.262 -7.477 -11.954 1.00 53.56 81 GLY A C 1
ATOM 652 O O . GLY A 1 81 ? 11.270 -8.498 -11.285 1.00 53.56 81 GLY A O 1
ATOM 653 N N . LEU A 1 82 ? 10.349 -6.509 -11.797 1.00 59.31 82 LEU A N 1
ATOM 654 C CA . LEU A 1 82 ? 9.238 -6.504 -10.827 1.00 59.31 82 LEU A CA 1
ATOM 655 C C . LEU A 1 82 ? 7.956 -5.778 -11.328 1.00 59.31 82 LEU A C 1
ATOM 657 O O . LEU A 1 82 ? 7.192 -5.264 -10.509 1.00 59.31 82 LEU A O 1
ATOM 661 N N . ALA A 1 83 ? 7.739 -5.613 -12.638 1.00 50.38 83 ALA A N 1
ATOM 662 C CA . ALA A 1 83 ? 6.810 -4.587 -13.146 1.00 50.38 83 ALA A CA 1
ATOM 663 C C . ALA A 1 83 ? 5.341 -4.710 -12.704 1.00 50.38 83 ALA A C 1
ATOM 665 O O . ALA A 1 83 ? 4.754 -5.764 -12.896 1.00 50.38 83 ALA A O 1
ATOM 666 N N . GLY A 1 84 ? 4.743 -3.571 -12.297 1.00 58.31 84 GLY A N 1
ATOM 667 C CA . GLY A 1 84 ? 3.329 -3.357 -11.922 1.00 58.31 84 GLY A CA 1
ATOM 668 C C . GLY A 1 84 ? 3.105 -3.198 -10.408 1.00 58.31 84 GLY A C 1
ATOM 669 O O . GLY A 1 84 ? 2.133 -3.695 -9.837 1.00 58.31 84 GLY A O 1
ATOM 670 N N . THR A 1 85 ? 4.031 -2.524 -9.729 1.00 69.50 85 THR A N 1
ATOM 671 C CA . THR A 1 85 ? 4.142 -2.565 -8.270 1.00 69.50 85 THR A CA 1
ATOM 672 C C . THR A 1 85 ? 2.983 -1.847 -7.574 1.00 69.50 85 THR A C 1
ATOM 674 O O . THR A 1 85 ? 2.396 -0.894 -8.091 1.00 69.50 85 THR A O 1
ATOM 677 N N . ALA A 1 86 ? 2.708 -2.225 -6.323 1.00 78.81 86 ALA A N 1
ATOM 678 C CA . ALA A 1 86 ? 1.847 -1.449 -5.425 1.00 78.81 86 ALA A CA 1
ATOM 679 C C . ALA A 1 86 ? 2.211 0.056 -5.388 1.00 78.81 86 ALA A C 1
ATOM 681 O O . ALA A 1 86 ? 1.359 0.908 -5.136 1.00 78.81 86 ALA A O 1
ATOM 682 N N . TRP A 1 87 ? 3.468 0.398 -5.676 1.00 83.69 87 TRP A N 1
ATOM 683 C CA . TRP A 1 87 ? 3.972 1.768 -5.671 1.00 83.69 87 TRP A CA 1
ATOM 684 C C . TRP A 1 87 ? 3.530 2.565 -6.891 1.00 83.69 87 TRP A C 1
ATOM 686 O O . TRP A 1 87 ? 3.234 3.744 -6.729 1.00 83.69 87 TRP A O 1
ATOM 696 N N . ASP A 1 88 ? 3.405 1.927 -8.054 1.00 82.00 88 ASP A N 1
ATOM 697 C CA . ASP A 1 88 ? 2.879 2.563 -9.266 1.00 82.00 88 ASP A CA 1
ATOM 698 C C . ASP A 1 88 ? 1.400 2.925 -9.078 1.00 82.00 88 ASP A C 1
ATOM 700 O O . ASP A 1 88 ? 0.967 4.017 -9.442 1.00 82.00 88 ASP A O 1
ATOM 704 N N . ALA A 1 89 ? 0.631 2.049 -8.418 1.00 85.44 89 ALA A N 1
ATOM 705 C CA . ALA A 1 89 ? -0.760 2.327 -8.060 1.00 85.44 89 ALA A CA 1
ATOM 706 C C . ALA A 1 89 ? -0.883 3.502 -7.075 1.00 85.44 89 ALA A C 1
ATOM 708 O O . ALA A 1 89 ? -1.768 4.346 -7.222 1.00 85.44 89 ALA A O 1
ATOM 709 N N . ILE A 1 90 ? 0.013 3.580 -6.085 1.00 89.88 90 ILE A N 1
ATOM 710 C CA . ILE A 1 90 ? 0.053 4.718 -5.162 1.00 89.88 90 ILE A CA 1
ATOM 711 C C . ILE A 1 90 ? 0.475 5.999 -5.886 1.00 89.88 90 ILE A C 1
ATOM 713 O O . ILE A 1 90 ? -0.151 7.032 -5.677 1.00 89.88 90 ILE A O 1
ATOM 717 N N . ASP A 1 91 ? 1.496 5.960 -6.738 1.00 88.06 91 ASP A N 1
ATOM 718 C CA . ASP A 1 91 ? 1.967 7.140 -7.464 1.00 88.06 91 ASP A CA 1
ATOM 719 C C . ASP A 1 91 ? 0.909 7.659 -8.449 1.00 88.06 91 ASP A C 1
ATOM 721 O O . ASP A 1 91 ? 0.678 8.868 -8.500 1.00 88.06 91 ASP A O 1
ATOM 725 N N . PHE A 1 92 ? 0.177 6.766 -9.122 1.00 85.25 92 PHE A N 1
ATOM 726 C CA . PHE A 1 92 ? -0.994 7.131 -9.921 1.00 85.25 92 PHE A CA 1
ATOM 727 C C . PHE A 1 92 ? -2.073 7.807 -9.069 1.00 85.25 92 PHE A C 1
ATOM 729 O O . PHE A 1 92 ? -2.552 8.888 -9.408 1.00 85.25 92 PHE A O 1
ATOM 736 N N . PHE A 1 93 ? -2.433 7.214 -7.927 1.00 88.75 93 PHE A N 1
ATOM 737 C CA . PHE A 1 93 ? -3.413 7.813 -7.024 1.00 88.75 93 PHE A CA 1
ATOM 738 C C . PHE A 1 93 ? -2.962 9.194 -6.524 1.00 88.75 93 PHE A C 1
ATOM 740 O O . PHE A 1 93 ? -3.770 10.121 -6.456 1.00 88.75 93 PHE A O 1
ATOM 747 N N . ARG A 1 94 ? -1.676 9.354 -6.194 1.00 89.44 94 ARG A N 1
ATOM 748 C CA . ARG A 1 94 ? -1.100 10.626 -5.743 1.00 89.44 94 ARG A CA 1
ATOM 749 C C . ARG A 1 94 ? -1.230 11.698 -6.822 1.00 89.44 94 ARG A C 1
ATOM 751 O O . ARG A 1 94 ? -1.758 12.767 -6.524 1.00 89.44 94 ARG A O 1
ATOM 758 N N . ASP A 1 95 ? -0.833 11.388 -8.053 1.00 86.81 95 ASP A N 1
ATOM 759 C CA . ASP A 1 95 ? -0.925 12.302 -9.197 1.00 86.81 95 ASP A CA 1
ATOM 760 C C . ASP A 1 95 ? -2.366 12.785 -9.437 1.00 86.81 95 ASP A C 1
ATOM 762 O O . ASP A 1 95 ? -2.630 13.988 -9.478 1.00 86.81 95 ASP A O 1
ATOM 766 N N . GLN A 1 96 ? -3.330 11.857 -9.455 1.00 84.19 96 GLN A N 1
ATOM 767 C CA . GLN A 1 96 ? -4.749 12.183 -9.655 1.00 84.19 96 GLN A CA 1
ATOM 768 C C . GLN A 1 96 ? -5.355 13.043 -8.533 1.00 84.19 96 GLN A C 1
ATOM 770 O O . GLN A 1 96 ? -6.353 13.727 -8.754 1.00 84.19 96 GLN A O 1
ATOM 775 N N . ASN A 1 97 ? -4.756 13.035 -7.339 1.00 84.44 97 ASN A N 1
ATOM 776 C CA . ASN A 1 97 ? -5.209 13.809 -6.181 1.00 84.44 97 ASN A CA 1
ATOM 777 C C . ASN A 1 97 ? -4.327 15.041 -5.898 1.00 84.44 97 ASN A C 1
ATOM 779 O O . ASN A 1 97 ? -4.386 15.606 -4.805 1.00 84.44 97 ASN A O 1
ATOM 783 N N . GLY A 1 98 ? -3.491 15.466 -6.855 1.00 85.75 98 GLY A N 1
ATOM 784 C CA . GLY A 1 98 ? -2.631 16.647 -6.705 1.00 85.75 98 GLY A CA 1
ATOM 785 C C . GLY A 1 98 ? -1.522 16.486 -5.659 1.00 85.75 98 GLY A C 1
ATOM 786 O O . GLY A 1 98 ? -0.970 17.475 -5.172 1.00 85.75 98 GLY A O 1
ATOM 787 N N . MET A 1 99 ? -1.194 15.247 -5.290 1.00 87.31 99 MET A N 1
ATOM 788 C CA . MET A 1 99 ? -0.098 14.917 -4.387 1.00 87.31 99 MET A CA 1
ATOM 789 C C . MET A 1 99 ? 1.184 14.655 -5.192 1.00 87.31 99 MET A C 1
ATOM 791 O O . MET A 1 99 ? 1.131 14.083 -6.279 1.00 87.31 99 MET A O 1
ATOM 795 N N . PRO A 1 100 ? 2.371 15.000 -4.662 1.00 87.00 100 PRO A N 1
ATOM 796 C CA . PRO A 1 100 ? 3.618 14.752 -5.373 1.00 87.00 100 PRO A CA 1
ATOM 797 C C . PRO A 1 100 ? 3.873 13.247 -5.508 1.00 87.00 100 PRO A C 1
ATOM 799 O O . PRO A 1 100 ? 3.883 12.531 -4.498 1.00 87.00 100 PRO A O 1
ATOM 802 N N . VAL A 1 101 ? 4.124 12.803 -6.740 1.00 87.62 101 VAL A N 1
ATOM 803 C CA . VAL A 1 101 ? 4.600 11.454 -7.077 1.00 87.62 101 VAL A CA 1
ATOM 804 C C . VAL A 1 101 ? 5.927 11.181 -6.365 1.00 87.62 101 VAL A C 1
ATOM 806 O O . VAL A 1 101 ? 6.802 12.049 -6.278 1.00 87.62 101 VAL A O 1
ATOM 809 N N . LEU A 1 102 ? 6.078 9.980 -5.813 1.00 84.38 102 LEU A N 1
ATOM 810 C CA . LEU A 1 102 ? 7.268 9.582 -5.064 1.00 84.38 102 LEU A CA 1
ATOM 811 C C . LEU A 1 102 ? 8.320 8.930 -5.969 1.00 84.38 102 LEU A C 1
ATOM 813 O O . LEU A 1 102 ? 9.520 9.084 -5.708 1.00 84.38 102 LEU A O 1
ATOM 817 N N . GLY A 1 103 ? 7.897 8.204 -7.009 1.00 79.62 103 GLY A N 1
ATOM 818 C CA . GLY A 1 103 ? 8.784 7.436 -7.879 1.00 79.62 103 GLY A CA 1
ATOM 819 C C . GLY A 1 103 ? 9.614 6.452 -7.055 1.00 79.62 103 GLY A C 1
ATOM 820 O O . GLY A 1 103 ? 9.089 5.747 -6.200 1.00 79.62 103 GLY A O 1
ATOM 821 N N . ASN A 1 104 ? 10.936 6.476 -7.209 1.00 76.56 104 ASN A N 1
ATOM 822 C CA . ASN A 1 104 ? 11.837 5.616 -6.428 1.00 76.56 104 ASN A CA 1
ATOM 823 C C . ASN A 1 104 ? 12.121 6.126 -4.999 1.00 76.56 104 ASN A C 1
ATOM 825 O O . ASN A 1 104 ? 12.903 5.519 -4.267 1.00 76.56 104 ASN A O 1
ATOM 829 N N . SER A 1 105 ? 11.530 7.251 -4.585 1.00 75.25 105 SER A N 1
ATOM 830 C CA . SER A 1 105 ? 11.796 7.841 -3.270 1.00 75.25 105 SER A CA 1
ATOM 831 C C . SER A 1 105 ? 11.026 7.120 -2.167 1.00 75.25 105 SER A C 1
ATOM 833 O O . SER A 1 105 ? 9.814 6.930 -2.271 1.00 75.25 105 SER A O 1
ATOM 835 N N . ILE A 1 106 ? 11.712 6.811 -1.064 1.00 80.31 106 ILE A N 1
ATOM 836 C CA . ILE A 1 106 ? 11.083 6.339 0.176 1.00 80.31 106 ILE A CA 1
ATOM 837 C C . ILE A 1 106 ? 10.791 7.571 1.054 1.00 80.31 106 ILE A C 1
ATOM 839 O O . ILE A 1 106 ? 11.738 8.205 1.536 1.00 80.31 106 ILE A O 1
ATOM 843 N N . PRO A 1 107 ? 9.517 7.966 1.237 1.00 81.38 107 PRO A N 1
ATOM 844 C CA . PRO A 1 107 ? 9.154 9.133 2.033 1.00 81.38 107 PRO A CA 1
ATOM 845 C C . PRO A 1 107 ? 9.458 8.915 3.518 1.00 81.38 107 PRO A C 1
ATOM 847 O O . PRO A 1 107 ? 9.402 7.798 4.041 1.00 81.38 107 PRO A O 1
ATOM 850 N N . LYS A 1 108 ? 9.763 10.010 4.218 1.00 77.50 108 LYS A N 1
ATOM 851 C CA . LYS A 1 108 ? 10.018 10.000 5.665 1.00 77.50 108 LYS A CA 1
ATOM 852 C C . LYS A 1 108 ? 8.779 10.470 6.409 1.00 77.50 108 LYS A C 1
ATOM 854 O O . LYS A 1 108 ? 7.972 11.227 5.878 1.00 77.50 108 LYS A O 1
ATOM 859 N N . ILE A 1 109 ? 8.639 10.045 7.663 1.00 71.31 109 ILE A N 1
ATOM 860 C CA . ILE A 1 109 ? 7.637 10.623 8.565 1.00 71.31 109 ILE A CA 1
ATOM 861 C C . ILE A 1 109 ? 7.873 12.139 8.633 1.00 71.31 109 ILE A C 1
ATOM 863 O O . ILE A 1 109 ? 9.014 12.570 8.762 1.00 71.3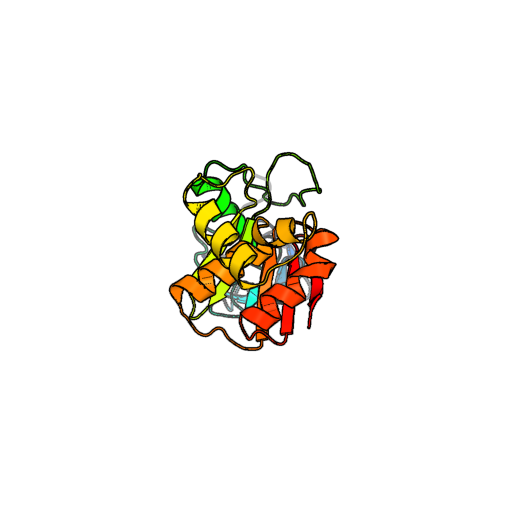1 109 ILE A O 1
ATOM 867 N N . ASP A 1 110 ? 6.788 12.908 8.510 1.00 71.38 110 ASP A N 1
ATOM 868 C CA . ASP A 1 110 ? 6.775 14.377 8.571 1.00 71.38 110 ASP A CA 1
ATOM 869 C C . ASP A 1 110 ? 7.490 15.130 7.426 1.00 71.38 110 ASP A C 1
ATOM 871 O O . ASP A 1 110 ? 7.849 16.293 7.549 1.00 71.38 110 ASP A O 1
ATOM 875 N N . ASP A 1 111 ? 7.662 14.504 6.259 1.00 78.00 111 ASP A N 1
ATOM 876 C CA . ASP A 1 111 ? 8.212 15.172 5.064 1.00 78.00 111 ASP A CA 1
ATOM 877 C C . ASP A 1 111 ? 7.227 16.115 4.331 1.00 78.00 111 ASP A C 1
ATOM 879 O O . ASP A 1 111 ? 7.520 16.580 3.229 1.00 78.00 111 ASP A O 1
ATOM 883 N N . GLY A 1 112 ? 6.039 16.354 4.898 1.00 77.81 112 GLY A N 1
ATOM 884 C CA . GLY A 1 112 ? 4.984 17.184 4.305 1.00 77.81 112 GLY A CA 1
ATOM 885 C C . GLY A 1 112 ? 4.298 16.601 3.060 1.00 77.81 112 GLY A C 1
ATOM 886 O O . GLY A 1 112 ? 3.376 17.222 2.539 1.00 77.81 112 GLY A O 1
ATOM 887 N N . LYS A 1 113 ? 4.682 15.409 2.580 1.00 81.25 113 LYS A N 1
ATOM 888 C CA . LYS A 1 113 ? 4.128 14.814 1.346 1.00 81.25 113 LYS A CA 1
ATOM 889 C C . LYS A 1 113 ? 2.826 14.043 1.557 1.00 81.25 113 LYS A C 1
ATOM 891 O O . LYS A 1 113 ? 2.227 13.585 0.585 1.00 81.25 113 LYS A O 1
ATOM 896 N N . GLY A 1 114 ? 2.419 13.850 2.808 1.00 86.62 114 GLY A N 1
ATOM 897 C CA . GLY A 1 114 ? 1.315 12.968 3.172 1.00 86.62 114 GLY A CA 1
ATOM 898 C C . GLY A 1 114 ? 1.608 11.486 2.930 1.00 86.62 114 GLY A C 1
ATOM 899 O O . GLY A 1 114 ? 2.590 11.105 2.286 1.00 86.62 114 GLY A O 1
ATOM 900 N N . THR A 1 115 ? 0.726 10.654 3.470 1.00 90.88 115 THR A N 1
ATOM 901 C CA . THR A 1 115 ? 0.805 9.192 3.396 1.00 90.88 115 THR A CA 1
ATOM 902 C C . THR A 1 115 ? -0.392 8.680 2.619 1.00 90.88 115 THR A C 1
ATOM 904 O O . THR A 1 115 ? -1.517 9.099 2.910 1.00 90.88 115 THR A O 1
ATOM 907 N N . VAL A 1 116 ? -0.142 7.769 1.685 1.00 92.94 116 VAL A N 1
ATOM 908 C CA . VAL A 1 116 ? -1.170 7.015 0.969 1.00 92.94 116 VAL A CA 1
ATOM 909 C C . VAL A 1 116 ? -0.999 5.536 1.279 1.00 92.94 116 VAL A C 1
ATOM 911 O O . VAL A 1 116 ? 0.111 5.001 1.259 1.00 92.94 116 VAL A O 1
ATOM 914 N N . ALA A 1 117 ? -2.116 4.883 1.563 1.00 95.00 117 ALA A N 1
ATOM 915 C CA . ALA A 1 117 ? -2.202 3.442 1.707 1.00 95.00 117 ALA A CA 1
ATOM 916 C C . ALA A 1 117 ? -3.330 2.900 0.837 1.00 95.00 117 ALA A C 1
ATOM 918 O O . ALA A 1 117 ? -4.266 3.631 0.518 1.00 95.00 117 ALA A O 1
ATOM 919 N N . PHE A 1 118 ? -3.277 1.622 0.486 1.00 95.19 118 PHE A N 1
ATOM 920 C CA . PHE A 1 118 ? -4.429 0.934 -0.075 1.00 95.19 118 PHE A CA 1
ATOM 921 C C . PHE A 1 118 ? -4.497 -0.521 0.367 1.00 95.19 118 PHE A C 1
ATOM 923 O O . PHE A 1 118 ? -3.490 -1.155 0.691 1.00 95.19 118 PHE A O 1
ATOM 930 N N . VAL A 1 119 ? -5.713 -1.046 0.322 1.00 94.88 119 VAL A N 1
ATOM 931 C CA . VAL A 1 119 ? -6.000 -2.479 0.370 1.00 94.88 119 VAL A CA 1
ATOM 932 C C . VAL A 1 119 ? -6.700 -2.890 -0.911 1.00 94.88 119 VAL A C 1
ATOM 934 O O . VAL A 1 119 ? -7.363 -2.070 -1.542 1.00 94.88 119 VAL A O 1
ATOM 937 N N . GLU A 1 120 ? -6.565 -4.152 -1.296 1.00 89.81 120 GLU A N 1
ATOM 938 C CA . GLU A 1 120 ? -7.317 -4.708 -2.416 1.00 89.81 120 GLU A CA 1
ATOM 939 C C . GLU A 1 120 ? -8.396 -5.656 -1.899 1.00 89.81 120 GLU A C 1
ATOM 941 O O . GLU A 1 120 ? -8.120 -6.569 -1.118 1.00 89.81 120 GLU A O 1
ATOM 946 N N . VAL A 1 121 ? -9.638 -5.418 -2.314 1.00 86.31 121 VAL A N 1
ATOM 947 C CA . VAL A 1 121 ? -10.800 -6.233 -1.952 1.00 86.31 121 VAL A CA 1
ATOM 948 C C . VAL A 1 121 ? -11.595 -6.493 -3.223 1.00 86.31 121 VAL A C 1
ATOM 950 O O . VAL A 1 121 ? -11.948 -5.559 -3.935 1.00 86.31 121 VAL A O 1
ATOM 953 N N . ASN A 1 122 ? -11.859 -7.767 -3.528 1.00 84.06 122 ASN A N 1
ATOM 954 C CA . ASN A 1 122 ? -12.585 -8.191 -4.734 1.00 84.06 122 ASN A CA 1
ATOM 955 C C . ASN A 1 122 ? -11.993 -7.641 -6.052 1.00 84.06 122 ASN A C 1
ATOM 957 O O . ASN A 1 122 ? -12.731 -7.321 -6.980 1.00 84.06 122 ASN A O 1
ATOM 961 N N . GLY A 1 123 ? -10.662 -7.517 -6.129 1.00 79.50 123 GLY A N 1
ATOM 962 C CA . GLY A 1 123 ? -9.954 -6.977 -7.298 1.00 79.50 123 GLY A CA 1
ATOM 963 C C . GLY A 1 123 ? -9.983 -5.449 -7.415 1.00 79.50 123 GLY A C 1
ATOM 964 O O . GLY A 1 123 ? -9.458 -4.900 -8.382 1.00 79.50 123 GLY A O 1
ATOM 965 N N . GLU A 1 124 ? -10.569 -4.743 -6.443 1.00 82.69 124 GLU A N 1
ATOM 966 C CA . GLU A 1 124 ? -10.603 -3.284 -6.412 1.00 82.69 124 GLU A CA 1
ATOM 967 C C . GLU A 1 124 ? -9.687 -2.720 -5.320 1.00 82.69 124 GLU A C 1
ATOM 969 O O . GLU A 1 124 ? -9.716 -3.156 -4.166 1.00 82.69 124 GLU A O 1
ATOM 974 N N . LYS A 1 125 ? -8.884 -1.714 -5.683 1.00 89.19 125 LYS A N 1
ATOM 975 C CA . LYS A 1 125 ? -7.984 -1.012 -4.764 1.00 89.19 125 LYS A CA 1
ATOM 976 C C . LYS A 1 125 ? -8.732 0.110 -4.053 1.00 89.19 125 LYS A C 1
ATOM 978 O O . LYS A 1 125 ? -9.216 1.042 -4.692 1.00 89.19 125 LYS A O 1
ATOM 983 N N . ILE A 1 126 ? -8.784 0.039 -2.727 1.00 93.19 126 ILE A N 1
ATOM 984 C CA . ILE A 1 126 ? -9.403 1.049 -1.871 1.00 93.19 126 ILE A CA 1
ATOM 985 C C . ILE A 1 126 ? -8.311 1.833 -1.162 1.00 93.19 126 ILE A C 1
ATOM 987 O O . ILE A 1 126 ? -7.584 1.294 -0.327 1.00 93.19 126 ILE A O 1
ATOM 991 N N . PHE A 1 127 ? -8.205 3.111 -1.512 1.00 93.25 127 PHE A N 1
ATOM 992 C CA . PHE A 1 127 ? -7.156 3.996 -1.031 1.00 93.25 127 PHE A CA 1
ATOM 993 C C . PHE A 1 127 ? -7.566 4.731 0.246 1.00 93.25 127 PHE A C 1
ATOM 995 O O . PHE A 1 127 ? -8.737 5.031 0.474 1.00 93.25 127 PHE A O 1
ATOM 1002 N N . GLY A 1 128 ? -6.575 5.054 1.068 1.00 91.38 128 GLY A N 1
ATOM 1003 C CA . GLY A 1 128 ? -6.704 5.963 2.192 1.00 91.38 128 GLY A CA 1
ATOM 1004 C C . GLY A 1 128 ? -5.570 6.972 2.223 1.00 91.38 128 GLY A C 1
ATOM 1005 O O . GLY A 1 128 ? -4.430 6.662 1.877 1.00 91.38 128 GLY A O 1
ATOM 1006 N N . ILE A 1 129 ? -5.901 8.188 2.652 1.00 87.94 129 ILE A N 1
ATOM 1007 C CA . ILE A 1 129 ? -4.964 9.303 2.796 1.00 87.94 129 ILE A CA 1
ATOM 1008 C C . ILE A 1 129 ? -4.996 9.773 4.248 1.00 87.94 129 ILE A C 1
ATOM 1010 O O . ILE A 1 129 ? -6.022 9.689 4.923 1.00 87.94 129 ILE A O 1
ATOM 1014 N N . ASN A 1 130 ? -3.873 10.283 4.749 1.00 80.31 130 ASN A N 1
ATOM 1015 C CA . ASN A 1 130 ? -3.867 10.983 6.030 1.00 80.31 130 ASN A CA 1
ATOM 1016 C C . ASN A 1 130 ? -4.772 12.235 5.995 1.00 80.31 130 ASN A C 1
ATOM 1018 O O . ASN A 1 130 ? -4.714 13.040 5.066 1.00 80.31 130 ASN A O 1
ATOM 1022 N N . SER A 1 131 ? -5.552 12.426 7.059 1.00 66.12 131 SER A N 1
ATOM 1023 C CA . SER A 1 131 ? -6.528 13.502 7.260 1.00 66.12 131 SER A CA 1
ATOM 1024 C C . SER A 1 131 ? -6.061 14.940 7.061 1.00 66.12 131 SER A C 1
ATOM 1026 O O . SER A 1 131 ? -6.906 15.796 6.801 1.00 66.12 131 SER A O 1
ATOM 1028 N N . SER A 1 132 ? -4.759 15.228 7.149 1.00 63.16 132 SER A N 1
ATOM 1029 C CA . SER A 1 132 ? -4.226 16.554 6.804 1.00 63.16 132 SER A CA 1
ATOM 1030 C C . SER A 1 132 ? -4.491 16.930 5.341 1.00 63.16 132 SER A C 1
ATOM 1032 O O . SER A 1 132 ? -4.400 18.102 4.993 1.00 63.16 132 SER A O 1
ATOM 1034 N N . LEU A 1 133 ? -4.814 15.941 4.503 1.00 63.06 133 LEU A N 1
ATOM 1035 C CA . LEU A 1 133 ? -5.126 16.082 3.083 1.00 63.06 133 LEU A CA 1
ATOM 1036 C C . LEU A 1 133 ? -6.582 15.712 2.743 1.00 63.06 133 LEU A C 1
ATOM 1038 O O . LEU A 1 133 ? -6.971 15.816 1.586 1.00 63.06 133 LEU A O 1
ATOM 1042 N N . LEU A 1 134 ? -7.382 15.277 3.725 1.00 60.78 134 LEU A N 1
ATOM 1043 C CA . LEU A 1 134 ? -8.780 14.886 3.516 1.00 60.78 134 LEU A CA 1
ATOM 1044 C C . LEU A 1 134 ? -9.721 16.096 3.597 1.00 60.78 134 LEU A C 1
ATOM 1046 O O . LEU A 1 134 ? -9.568 16.959 4.475 1.00 60.78 134 LEU A O 1
ATOM 1050 N N . GLY A 1 135 ? -10.743 16.113 2.735 1.00 60.28 135 GLY A N 1
ATOM 1051 C CA . GLY A 1 135 ? -11.853 17.061 2.824 1.00 60.28 135 GLY A CA 1
ATOM 1052 C C . GLY A 1 135 ? -12.686 16.848 4.095 1.00 60.28 135 GLY A C 1
ATOM 1053 O O . GLY A 1 135 ? -12.578 15.827 4.776 1.00 60.28 135 GLY A O 1
ATOM 1054 N N . ASP A 1 136 ? -13.533 17.813 4.455 1.00 60.84 136 ASP A N 1
ATOM 1055 C CA . ASP A 1 136 ? -14.282 17.738 5.719 1.00 60.84 136 ASP A CA 1
ATOM 1056 C C . ASP A 1 136 ? -15.316 16.602 5.774 1.00 60.84 136 ASP A C 1
ATOM 1058 O O . ASP A 1 136 ? -15.568 16.097 6.871 1.00 60.84 136 ASP A O 1
ATOM 1062 N N . GLY A 1 137 ? -15.836 16.163 4.620 1.00 60.50 137 GLY A N 1
ATOM 1063 C CA . GLY A 1 137 ? -16.743 15.012 4.510 1.00 60.50 137 GLY A CA 1
ATOM 1064 C C . GLY A 1 137 ? -16.046 13.660 4.695 1.00 60.50 137 GLY A C 1
ATOM 1065 O O . GLY A 1 137 ? -16.587 12.765 5.335 1.00 60.50 137 GLY A O 1
ATOM 1066 N N . ASP A 1 138 ? -14.797 13.519 4.247 1.00 64.94 138 ASP A N 1
ATOM 1067 C CA . ASP A 1 138 ? -14.025 12.283 4.439 1.00 64.94 138 ASP A CA 1
ATOM 1068 C C . ASP A 1 138 ? -13.725 12.033 5.923 1.00 64.94 138 ASP A C 1
ATOM 1070 O O . ASP A 1 138 ? -13.679 10.893 6.388 1.00 64.94 138 ASP A O 1
ATOM 1074 N N . LYS A 1 139 ? -13.589 13.108 6.708 1.00 77.44 139 LYS A N 1
ATOM 1075 C CA . LYS A 1 139 ? -13.384 13.025 8.159 1.00 77.44 139 LYS A CA 1
ATOM 1076 C C . LYS A 1 139 ? -14.613 12.495 8.902 1.00 77.44 139 LYS A C 1
ATOM 1078 O O . LYS A 1 139 ? -14.454 12.061 10.044 1.00 77.44 139 LYS A O 1
ATOM 1083 N N . ASP A 1 140 ? -15.806 12.497 8.303 1.00 85.38 140 ASP A N 1
ATOM 1084 C CA . ASP A 1 140 ? -17.018 11.978 8.950 1.00 85.38 140 ASP A CA 1
ATOM 1085 C C . ASP A 1 140 ? -16.963 10.465 9.141 1.00 85.38 140 ASP A C 1
ATOM 1087 O O . ASP A 1 140 ? -17.335 9.979 10.210 1.00 85.38 140 ASP A O 1
ATOM 1091 N N . LEU A 1 141 ? -16.398 9.727 8.178 1.00 87.88 141 LEU A N 1
ATOM 1092 C CA . LEU A 1 141 ? -16.176 8.287 8.322 1.00 87.88 141 LEU A CA 1
ATOM 1093 C C . LEU A 1 141 ? -15.271 7.997 9.528 1.00 87.88 141 LEU A C 1
ATOM 1095 O O . LEU A 1 141 ? -15.613 7.191 10.395 1.00 87.88 141 LEU A O 1
ATOM 1099 N N . SER A 1 142 ? -14.143 8.704 9.622 1.00 88.56 142 SER A N 1
ATOM 1100 C CA . SER A 1 142 ? -13.204 8.575 10.739 1.00 88.56 142 SER A CA 1
ATOM 1101 C C . SER A 1 142 ? -13.837 8.946 12.083 1.00 88.56 142 SER A C 1
ATOM 1103 O O . SER A 1 142 ? -13.594 8.265 13.080 1.00 88.56 142 SER A O 1
ATOM 1105 N N . ARG A 1 143 ? -14.670 9.998 12.132 1.00 88.69 143 ARG A N 1
ATOM 1106 C CA . ARG A 1 143 ? -15.418 10.397 13.340 1.00 88.69 143 ARG A CA 1
ATOM 1107 C C . ARG A 1 143 ? -16.422 9.317 13.752 1.00 88.69 143 ARG A C 1
ATOM 1109 O O . ARG A 1 143 ? -16.426 8.929 14.915 1.00 88.69 143 ARG A O 1
ATOM 1116 N N . ALA A 1 144 ? -17.196 8.780 12.810 1.00 89.50 144 ALA A N 1
ATOM 1117 C CA . ALA A 1 144 ? -18.189 7.742 13.082 1.00 89.50 144 ALA A CA 1
ATOM 1118 C C . ALA A 1 144 ? -17.548 6.465 13.650 1.00 89.50 144 ALA A C 1
ATOM 1120 O O . ALA A 1 144 ? -18.012 5.921 14.653 1.00 89.50 144 ALA A O 1
ATOM 1121 N N . TRP A 1 145 ? -16.440 6.008 13.059 1.00 90.38 145 TRP A N 1
ATOM 1122 C CA . TRP A 1 145 ? -15.710 4.839 13.559 1.00 90.38 145 TRP A CA 1
ATOM 1123 C C . TRP A 1 145 ? -15.035 5.086 14.904 1.00 90.38 145 TRP A C 1
ATOM 1125 O O . TRP A 1 145 ? -15.070 4.215 15.778 1.00 90.38 145 TRP A O 1
ATOM 1135 N N . ARG A 1 146 ? -14.476 6.283 15.104 1.00 89.88 146 ARG A N 1
ATOM 1136 C CA . ARG A 1 146 ? -13.935 6.695 16.401 1.00 89.88 146 ARG A CA 1
ATOM 1137 C C . ARG A 1 146 ? -14.998 6.614 17.491 1.00 89.88 146 ARG A C 1
ATOM 1139 O O . ARG A 1 146 ? -14.711 6.078 18.559 1.00 89.88 146 ARG A O 1
ATOM 1146 N N . ASP A 1 147 ? -16.193 7.125 17.223 1.00 88.62 147 ASP A N 1
ATOM 1147 C CA . ASP A 1 147 ? -17.282 7.165 18.198 1.00 88.62 147 ASP A CA 1
ATOM 1148 C C . ASP A 1 147 ? -17.863 5.756 18.441 1.00 88.62 147 ASP A C 1
ATOM 1150 O O . ASP A 1 147 ? -18.197 5.420 19.576 1.00 88.62 147 ASP A O 1
ATOM 1154 N N . LYS A 1 148 ? -17.879 4.890 17.414 1.00 87.94 148 LYS A N 1
ATOM 1155 C CA . LYS A 1 148 ? -18.278 3.473 17.523 1.00 87.94 148 LYS A CA 1
ATOM 1156 C C . LYS A 1 148 ? -17.332 2.647 18.401 1.00 87.94 148 LYS A C 1
ATOM 1158 O O . LYS A 1 148 ? -17.797 1.816 19.175 1.00 87.94 148 LYS A O 1
ATOM 1163 N N . ILE A 1 149 ? -16.018 2.826 18.253 1.00 88.50 149 ILE A N 1
ATOM 1164 C CA . ILE A 1 149 ? -15.010 2.035 18.987 1.00 88.50 149 ILE A CA 1
ATOM 1165 C C . ILE A 1 149 ? -14.687 2.667 20.350 1.00 88.50 149 ILE A C 1
ATOM 1167 O O . ILE A 1 149 ? -14.366 1.955 21.299 1.00 88.50 149 ILE A O 1
ATOM 1171 N N . GLY A 1 150 ? -14.787 3.994 20.475 1.00 81.25 150 GLY A N 1
ATOM 1172 C CA . GLY A 1 150 ? -14.640 4.700 21.749 1.00 81.25 150 GLY A CA 1
ATOM 1173 C C . GLY A 1 150 ? -13.202 4.785 22.275 1.00 81.25 150 GLY A C 1
ATOM 1174 O O . GLY A 1 150 ? -12.981 4.730 23.485 1.00 81.25 150 GLY A O 1
ATOM 1175 N N . LEU A 1 151 ? -12.194 4.918 21.401 1.00 76.31 151 LEU A N 1
ATOM 1176 C CA . LEU A 1 151 ? -10.801 5.094 21.839 1.00 76.31 151 LEU A CA 1
ATOM 1177 C C . LEU A 1 151 ? -10.571 6.486 22.460 1.00 76.31 151 LEU A C 1
ATOM 1179 O O . LEU A 1 151 ? -10.950 7.509 21.892 1.00 76.31 151 LEU A O 1
ATOM 1183 N N . GLY A 1 152 ? -9.888 6.529 23.611 1.00 71.00 152 GLY A N 1
ATOM 1184 C CA . GLY A 1 152 ? -9.569 7.773 24.328 1.00 71.00 152 GLY A CA 1
ATOM 1185 C C . GLY A 1 152 ? -8.726 8.781 23.528 1.00 71.00 152 GLY A C 1
ATOM 1186 O O . GLY A 1 152 ? -8.043 8.426 22.563 1.00 71.00 152 GLY A O 1
ATOM 1187 N N . ALA A 1 153 ? -8.753 10.049 23.956 1.00 60.47 153 ALA A N 1
ATOM 1188 C CA . ALA A 1 153 ? -8.041 11.153 23.306 1.00 60.47 153 ALA A CA 1
ATOM 1189 C C . ALA A 1 153 ? -6.541 10.834 23.103 1.00 60.47 153 ALA A C 1
ATOM 1191 O O . ALA A 1 153 ? -5.870 10.352 24.013 1.00 60.47 153 ALA A O 1
ATOM 1192 N N . GLY A 1 154 ? -6.037 11.052 21.882 1.00 66.25 154 GLY A N 1
ATOM 1193 C CA . GLY A 1 154 ? -4.677 10.699 21.443 1.00 66.25 154 GLY A CA 1
ATOM 1194 C C . GLY A 1 154 ? -4.592 9.360 20.701 1.00 66.25 154 GLY A C 1
ATOM 1195 O O . GLY A 1 154 ? -3.954 9.282 19.656 1.00 66.25 154 GLY A O 1
ATOM 1196 N N . LYS A 1 155 ? -5.317 8.329 21.155 1.00 80.00 155 LYS A N 1
ATOM 1197 C CA . LYS A 1 155 ? -5.393 7.020 20.469 1.00 80.00 155 LYS A CA 1
ATOM 1198 C C . LYS A 1 155 ? -6.212 7.113 19.184 1.00 80.00 155 LYS A C 1
ATOM 1200 O O . LYS A 1 155 ? -5.867 6.529 18.160 1.00 80.00 155 LYS A O 1
ATOM 1205 N N . SER A 1 156 ? -7.267 7.923 19.237 1.00 82.75 156 SER A N 1
ATOM 1206 C CA . SER A 1 156 ? -8.212 8.159 18.146 1.00 82.75 156 SER A CA 1
ATOM 1207 C C . SER A 1 156 ? -7.597 8.755 16.876 1.00 82.75 156 SER A C 1
ATOM 1209 O O . SER A 1 156 ? -8.252 8.732 15.839 1.00 82.75 156 SER A O 1
ATOM 1211 N N . GLN A 1 157 ? -6.347 9.232 16.911 1.00 86.31 157 GLN A N 1
ATOM 1212 C CA . GLN A 1 157 ? -5.636 9.674 15.706 1.00 86.31 157 GLN A CA 1
ATOM 1213 C C . GLN A 1 157 ? -5.487 8.555 14.667 1.00 86.31 157 GLN A C 1
ATOM 1215 O O . GLN A 1 157 ? -5.441 8.845 13.477 1.00 86.31 157 GLN A O 1
ATOM 1220 N N . VAL A 1 158 ? -5.485 7.282 15.090 1.00 90.44 158 VAL A N 1
ATOM 1221 C CA . VAL A 1 158 ? -5.370 6.138 14.170 1.00 90.44 158 VAL A CA 1
ATOM 1222 C C . VAL A 1 158 ? -6.460 6.145 13.097 1.00 90.44 158 VAL A C 1
ATOM 1224 O O . VAL A 1 158 ? -6.159 5.875 11.942 1.00 90.44 158 VAL A O 1
ATOM 1227 N N . PHE A 1 159 ? -7.689 6.556 13.436 1.00 90.25 159 PHE A N 1
ATOM 1228 C CA . PHE A 1 159 ? -8.825 6.613 12.504 1.00 90.25 159 PHE A CA 1
ATOM 1229 C C . PHE A 1 159 ? -8.641 7.623 11.370 1.00 90.25 159 PHE A C 1
ATOM 1231 O O . PHE A 1 159 ? -9.369 7.593 10.383 1.00 90.25 159 PHE A O 1
ATOM 1238 N N . PHE A 1 160 ? -7.691 8.536 11.517 1.00 89.31 160 PHE A N 1
ATOM 1239 C CA . PHE A 1 160 ? -7.426 9.618 10.580 1.00 89.31 160 PHE A CA 1
ATOM 1240 C C . PHE A 1 160 ? -6.159 9.373 9.751 1.00 89.31 160 PHE A C 1
ATOM 1242 O O . PHE A 1 160 ? -5.766 10.228 8.957 1.00 89.31 160 PHE A O 1
ATOM 1249 N N . HIS A 1 161 ? -5.504 8.224 9.937 1.00 91.31 161 HIS A N 1
ATOM 1250 C CA . HIS A 1 161 ? -4.336 7.822 9.165 1.00 91.31 161 HIS A CA 1
ATOM 1251 C C . HIS A 1 161 ? -4.734 6.941 7.979 1.00 91.31 161 HIS A C 1
ATOM 1253 O O . HIS A 1 161 ? -5.752 6.245 8.013 1.00 91.31 161 HIS A O 1
ATOM 1259 N N . ALA A 1 162 ? -3.898 6.976 6.941 1.00 92.69 162 ALA A N 1
ATOM 1260 C CA . ALA A 1 162 ? -4.138 6.318 5.663 1.00 92.69 162 ALA A CA 1
ATOM 1261 C C . ALA A 1 162 ? -4.474 4.827 5.817 1.00 92.69 162 ALA A C 1
ATOM 1263 O O . ALA A 1 162 ? -5.392 4.333 5.162 1.00 92.69 162 ALA A O 1
ATOM 1264 N N . GLU A 1 163 ? -3.783 4.125 6.721 1.00 95.06 163 GLU A N 1
ATOM 1265 C CA . GLU A 1 163 ? -3.961 2.688 6.914 1.00 95.06 163 GLU A CA 1
ATOM 1266 C C . GLU A 1 163 ? -5.374 2.358 7.414 1.00 95.06 163 GLU A C 1
ATOM 1268 O O . GLU A 1 163 ? -6.110 1.627 6.751 1.00 95.06 163 GLU A O 1
ATOM 1273 N N . ALA A 1 164 ? -5.800 2.949 8.536 1.00 94.56 164 ALA A N 1
ATOM 1274 C CA . ALA A 1 164 ? -7.143 2.716 9.068 1.00 94.56 164 ALA A CA 1
ATOM 1275 C C . ALA A 1 164 ? -8.222 3.225 8.110 1.00 94.56 164 ALA A C 1
ATOM 1277 O O . ALA A 1 164 ? -9.248 2.571 7.937 1.00 94.56 164 ALA A O 1
ATOM 1278 N N . TYR A 1 165 ? -7.987 4.375 7.473 1.00 93.19 165 TYR A N 1
ATOM 1279 C CA . TYR A 1 165 ? -8.939 4.960 6.539 1.00 93.19 165 TYR A CA 1
ATOM 1280 C C . TYR A 1 165 ? -9.211 4.038 5.347 1.00 93.19 165 TYR A C 1
ATOM 1282 O O . TYR A 1 165 ? -10.373 3.836 4.995 1.00 93.19 165 TYR A O 1
ATOM 1290 N N . SER A 1 166 ? -8.171 3.423 4.772 1.00 95.19 166 SER A N 1
ATOM 1291 C CA . SER A 1 166 ? -8.323 2.471 3.661 1.00 95.19 166 SER A CA 1
ATOM 1292 C C . SER A 1 166 ? -9.177 1.256 4.055 1.00 95.19 166 SER A C 1
ATOM 1294 O O . SER A 1 166 ? -10.098 0.886 3.329 1.00 95.19 166 SER A O 1
ATOM 1296 N N . LEU A 1 167 ? -8.959 0.701 5.254 1.00 96.38 167 LEU A N 1
ATOM 1297 C CA . LEU A 1 167 ? -9.723 -0.434 5.783 1.00 96.38 167 LEU A CA 1
ATOM 1298 C C . LEU A 1 167 ? -11.185 -0.076 6.074 1.00 96.38 167 LEU A C 1
ATOM 1300 O O . LEU A 1 167 ? -12.100 -0.804 5.692 1.00 96.38 167 LEU A O 1
ATOM 1304 N N . MET A 1 168 ? -11.421 1.062 6.729 1.00 94.75 168 MET A N 1
ATOM 1305 C CA . MET A 1 168 ? -12.775 1.537 7.032 1.00 94.75 168 MET A CA 1
ATOM 1306 C C . MET A 1 168 ? -13.553 1.866 5.759 1.00 94.75 168 MET A C 1
ATOM 1308 O O . MET A 1 168 ? -14.745 1.573 5.681 1.00 94.75 168 MET A O 1
ATOM 1312 N N . SER A 1 169 ? -12.885 2.437 4.756 1.00 93.31 169 SER A N 1
ATOM 1313 C CA . SER A 1 169 ? -13.480 2.717 3.446 1.00 93.31 169 SER A CA 1
ATOM 1314 C C . SER A 1 169 ? -13.831 1.426 2.715 1.00 93.31 169 SER A C 1
ATOM 1316 O O . SER A 1 169 ? -14.930 1.311 2.172 1.00 93.31 169 SER A O 1
ATOM 1318 N N . ALA A 1 170 ? -12.954 0.419 2.774 1.00 95.44 170 ALA A N 1
ATOM 1319 C CA . ALA A 1 170 ? -13.219 -0.891 2.192 1.00 95.44 170 ALA A CA 1
ATOM 1320 C C . ALA A 1 170 ? -14.438 -1.554 2.848 1.00 95.44 170 ALA A C 1
ATOM 1322 O O . ALA A 1 170 ? -15.331 -2.021 2.146 1.00 95.44 170 ALA A O 1
ATOM 1323 N N . HIS A 1 171 ? -14.536 -1.522 4.180 1.00 95.88 171 HIS A N 1
ATOM 1324 C CA . HIS A 1 171 ? -15.705 -2.046 4.892 1.00 95.88 171 HIS A CA 1
ATOM 1325 C C . HIS A 1 171 ? -16.973 -1.236 4.600 1.00 95.88 171 HIS A C 1
ATOM 1327 O O . HIS A 1 171 ? -18.055 -1.799 4.475 1.00 95.88 171 HIS A O 1
ATOM 1333 N N . SER A 1 172 ? -16.879 0.091 4.495 1.00 93.94 172 SER A N 1
ATOM 1334 C CA . SER A 1 172 ? -18.028 0.930 4.128 1.00 93.94 172 SER A CA 1
ATOM 1335 C C . SER A 1 172 ? -18.585 0.543 2.753 1.00 93.94 172 SER A C 1
ATOM 1337 O O . SER A 1 172 ? -19.797 0.511 2.557 1.00 93.94 172 SER A O 1
ATOM 1339 N N . LYS A 1 173 ? -17.694 0.197 1.815 1.00 94.19 173 LYS A N 1
ATOM 1340 C CA . LYS A 1 173 ? -18.055 -0.183 0.449 1.00 94.19 173 LYS A CA 1
ATOM 1341 C C . LYS A 1 173 ? -18.556 -1.623 0.323 1.00 94.19 173 LYS A C 1
ATOM 1343 O O . LYS A 1 173 ? -19.543 -1.857 -0.368 1.00 94.19 173 LYS A O 1
ATOM 1348 N N . PHE A 1 174 ? -17.870 -2.580 0.944 1.00 94.25 174 PHE A N 1
ATOM 1349 C CA . PHE A 1 174 ? -18.100 -4.013 0.719 1.00 94.25 174 PHE A CA 1
ATOM 1350 C C . PHE A 1 174 ? -18.808 -4.725 1.877 1.00 94.25 174 PHE A C 1
ATOM 1352 O O . PHE A 1 174 ? -19.243 -5.863 1.717 1.00 94.25 174 PHE A O 1
ATOM 1359 N N . GLY A 1 175 ? -18.958 -4.071 3.030 1.00 93.94 175 GLY A N 1
ATOM 1360 C CA . GLY A 1 175 ? -19.452 -4.704 4.246 1.00 93.94 175 GLY A CA 1
ATOM 1361 C C . GLY A 1 175 ? -18.382 -5.599 4.864 1.00 93.94 175 GLY A C 1
ATOM 1362 O O . GLY A 1 175 ? -17.372 -5.104 5.363 1.00 93.94 175 GLY A O 1
ATOM 1363 N N . GLU A 1 176 ? -18.608 -6.912 4.846 1.00 93.75 176 GLU A N 1
ATOM 1364 C CA . GLU A 1 176 ? -17.671 -7.879 5.419 1.00 93.75 176 GLU A CA 1
ATOM 1365 C C . GLU A 1 176 ? -16.354 -7.918 4.636 1.00 93.75 176 GLU A C 1
ATOM 1367 O O . GLU A 1 176 ? -16.328 -8.008 3.408 1.00 93.75 176 GLU A O 1
ATOM 1372 N N . LEU A 1 177 ? -15.245 -7.870 5.374 1.00 96.06 177 LEU A N 1
ATOM 1373 C CA . LEU A 1 177 ? -13.899 -7.944 4.823 1.00 96.06 177 LEU A CA 1
ATOM 1374 C C . LEU A 1 177 ? -13.285 -9.331 5.055 1.00 96.06 177 LEU A C 1
ATOM 1376 O O . LEU A 1 177 ? -13.641 -10.013 6.021 1.00 96.06 177 LEU A O 1
ATOM 1380 N N . PRO A 1 178 ? -12.324 -9.758 4.215 1.00 95.62 178 PRO A N 1
ATOM 1381 C CA . PRO A 1 178 ? -11.565 -10.976 4.462 1.00 95.62 178 PRO A CA 1
ATOM 1382 C C . PRO A 1 178 ? -10.896 -10.962 5.841 1.00 95.62 178 PRO A C 1
ATOM 1384 O O . PRO A 1 178 ? -10.320 -9.963 6.266 1.00 95.62 178 PRO A O 1
ATOM 1387 N N . SER A 1 179 ? -10.881 -12.109 6.525 1.00 94.62 179 SER A N 1
ATOM 1388 C CA . SER A 1 179 ? -10.235 -12.207 7.841 1.00 94.62 179 SER A CA 1
ATOM 1389 C C . SER A 1 179 ? -8.707 -12.082 7.783 1.00 94.62 179 SER A C 1
ATOM 1391 O O . SER A 1 179 ? -8.075 -11.943 8.827 1.00 94.62 179 SER A O 1
ATOM 1393 N N . LYS A 1 180 ? -8.112 -12.190 6.589 1.00 96.00 180 LYS A N 1
ATOM 1394 C CA . LYS A 1 180 ? -6.680 -12.024 6.328 1.00 96.00 180 LYS A CA 1
ATOM 1395 C C . LYS A 1 180 ? -6.505 -11.075 5.153 1.00 96.00 180 LYS A C 1
ATOM 1397 O O . LYS A 1 180 ? -7.103 -11.314 4.106 1.00 96.00 180 LYS A O 1
ATOM 1402 N N . MET A 1 181 ? -5.713 -10.025 5.322 1.00 93.75 181 MET A N 1
ATOM 1403 C CA . MET A 1 181 ? -5.539 -8.990 4.302 1.00 93.75 181 MET A CA 1
ATOM 1404 C C . MET A 1 181 ? -4.091 -8.513 4.215 1.00 93.75 181 MET A C 1
ATOM 1406 O O . MET A 1 181 ? -3.338 -8.591 5.188 1.00 93.75 181 MET A O 1
ATOM 1410 N N . THR A 1 182 ? -3.745 -7.953 3.059 1.00 93.75 182 THR A N 1
ATOM 1411 C CA . THR A 1 182 ? -2.496 -7.219 2.847 1.00 93.75 182 THR A CA 1
ATOM 1412 C C . THR A 1 182 ? -2.813 -5.754 2.564 1.00 93.75 182 THR A C 1
ATOM 1414 O O . THR A 1 182 ? -3.733 -5.445 1.803 1.00 93.75 182 THR A O 1
ATOM 1417 N N . LEU A 1 183 ? -2.057 -4.856 3.187 1.00 95.44 183 LEU A N 1
ATOM 1418 C CA . LEU A 1 183 ? -2.154 -3.410 3.032 1.00 95.44 183 LEU A CA 1
ATOM 1419 C C . LEU A 1 183 ? -0.812 -2.863 2.561 1.00 95.44 183 LEU A C 1
ATOM 1421 O O . LEU A 1 183 ? 0.224 -3.162 3.152 1.00 95.44 183 LEU A O 1
ATOM 1425 N N . TYR A 1 184 ? -0.834 -2.025 1.532 1.00 93.69 184 TYR A N 1
ATOM 1426 C CA . TYR A 1 184 ? 0.356 -1.335 1.040 1.00 93.69 184 TYR A CA 1
ATOM 1427 C C . TYR A 1 184 ? 0.312 0.108 1.481 1.00 93.69 184 TYR A C 1
ATOM 1429 O O . TYR A 1 184 ? -0.732 0.751 1.395 1.00 93.69 184 TYR A O 1
ATOM 1437 N N . VAL A 1 185 ? 1.444 0.627 1.932 1.00 93.69 185 VAL A N 1
ATOM 1438 C CA . VAL A 1 185 ? 1.560 2.016 2.369 1.00 93.69 185 VAL A CA 1
ATOM 1439 C C . VAL A 1 185 ? 2.862 2.608 1.855 1.00 93.69 185 VAL A C 1
ATOM 1441 O O . VAL A 1 185 ? 3.911 1.967 1.864 1.00 93.69 185 VAL A O 1
ATOM 1444 N N . ASP A 1 186 ? 2.827 3.850 1.386 1.00 91.06 186 ASP A N 1
ATOM 1445 C CA . ASP A 1 186 ? 4.024 4.483 0.826 1.00 91.06 186 ASP A CA 1
ATOM 1446 C C . ASP A 1 186 ? 5.100 4.817 1.867 1.00 91.06 186 ASP A C 1
ATOM 1448 O O . ASP A 1 186 ? 6.215 5.181 1.502 1.00 91.06 186 ASP A O 1
ATOM 1452 N N . ARG A 1 187 ? 4.793 4.667 3.156 1.00 88.94 187 ARG A N 1
ATOM 1453 C CA . ARG A 1 187 ? 5.625 5.083 4.282 1.00 88.94 187 ARG A CA 1
ATOM 1454 C C . ARG A 1 187 ? 5.592 4.058 5.405 1.00 88.94 187 ARG A C 1
ATOM 1456 O O . ARG A 1 187 ? 4.582 3.402 5.623 1.00 88.94 187 ARG A O 1
ATOM 1463 N N . ALA A 1 188 ? 6.665 4.005 6.189 1.00 89.31 188 ALA A N 1
ATOM 1464 C CA . ALA A 1 188 ? 6.694 3.222 7.417 1.00 89.31 188 ALA A CA 1
ATOM 1465 C C . ALA A 1 188 ? 5.518 3.577 8.348 1.00 89.31 188 ALA A C 1
ATOM 1467 O O . ALA A 1 188 ? 5.326 4.743 8.715 1.00 89.31 188 ALA A O 1
ATOM 1468 N N . THR A 1 189 ? 4.774 2.553 8.771 1.00 91.38 189 THR A N 1
ATOM 1469 C CA . THR A 1 189 ? 3.646 2.669 9.703 1.00 91.38 189 THR A CA 1
ATOM 1470 C C . THR A 1 189 ? 4.086 3.337 11.003 1.00 91.38 189 THR A C 1
ATOM 1472 O O . THR A 1 189 ? 5.043 2.899 11.651 1.00 91.38 189 THR A O 1
ATOM 1475 N N . CYS A 1 190 ? 3.390 4.398 11.415 1.00 90.31 190 CYS A N 1
ATOM 1476 C CA . CYS A 1 190 ? 3.777 5.174 12.593 1.00 90.31 190 CYS A CA 1
ATOM 1477 C C . CYS A 1 190 ? 3.500 4.415 13.911 1.00 90.31 190 CYS A C 1
ATOM 1479 O O . CYS A 1 190 ? 2.632 3.538 13.943 1.00 90.31 190 CYS A O 1
ATOM 1481 N N . PRO A 1 191 ? 4.162 4.769 15.033 1.00 91.62 191 PRO A N 1
ATOM 1482 C CA . PRO A 1 191 ? 3.979 4.074 16.313 1.00 91.62 191 PRO A CA 1
ATOM 1483 C C . PRO A 1 191 ? 2.525 4.025 16.805 1.00 91.62 191 PRO A C 1
ATOM 1485 O O . PRO A 1 191 ? 2.118 3.053 17.436 1.00 91.62 191 PRO A O 1
ATOM 1488 N N . ASN A 1 192 ? 1.725 5.054 16.499 1.00 90.75 192 ASN A N 1
ATOM 1489 C CA . ASN A 1 192 ? 0.310 5.084 16.865 1.00 90.75 192 ASN A CA 1
ATOM 1490 C C . ASN A 1 192 ? -0.503 4.035 16.084 1.00 90.75 192 ASN A C 1
ATOM 1492 O O . ASN A 1 192 ? -1.289 3.307 16.686 1.00 90.75 192 ASN A O 1
ATOM 1496 N N . CYS A 1 193 ? -0.272 3.909 14.771 1.00 92.25 193 CYS A N 1
ATOM 1497 C CA . CYS A 1 193 ? -0.906 2.878 13.945 1.00 92.25 193 CYS A CA 1
ATOM 1498 C C . CYS A 1 193 ? -0.479 1.475 14.378 1.00 92.25 193 CYS A C 1
ATOM 1500 O O . CYS A 1 193 ? -1.337 0.629 14.591 1.00 92.25 193 CYS A O 1
ATOM 1502 N N . GLN A 1 194 ? 0.816 1.242 14.610 1.00 93.94 194 GLN A N 1
ATOM 1503 C CA . GLN A 1 194 ? 1.301 -0.066 15.076 1.00 93.94 194 GLN A CA 1
ATOM 1504 C C . GLN A 1 194 ? 0.604 -0.522 16.366 1.00 93.94 194 GLN A C 1
ATOM 1506 O O . GLN A 1 194 ? 0.361 -1.709 16.554 1.00 93.94 194 GLN A O 1
ATOM 1511 N N . LYS A 1 195 ? 0.274 0.425 17.252 1.00 93.38 195 LYS A N 1
ATOM 1512 C CA . LYS A 1 195 ? -0.319 0.134 18.557 1.00 93.38 195 LYS A CA 1
ATOM 1513 C C . LYS A 1 195 ? -1.841 -0.014 18.538 1.00 93.38 195 LYS A C 1
ATOM 1515 O O . LYS A 1 195 ? -2.352 -0.827 19.298 1.00 93.38 195 LYS A O 1
ATOM 1520 N N . TYR A 1 196 ? -2.555 0.782 17.738 1.00 94.00 196 TYR A N 1
ATOM 1521 C CA . TYR A 1 196 ? -4.023 0.890 17.827 1.00 94.00 196 TYR A CA 1
ATOM 1522 C C . TYR A 1 196 ? -4.773 0.458 16.565 1.00 94.00 196 TYR A C 1
ATOM 1524 O O . TYR A 1 196 ? -5.996 0.352 16.595 1.00 94.00 196 TYR A O 1
ATOM 1532 N N 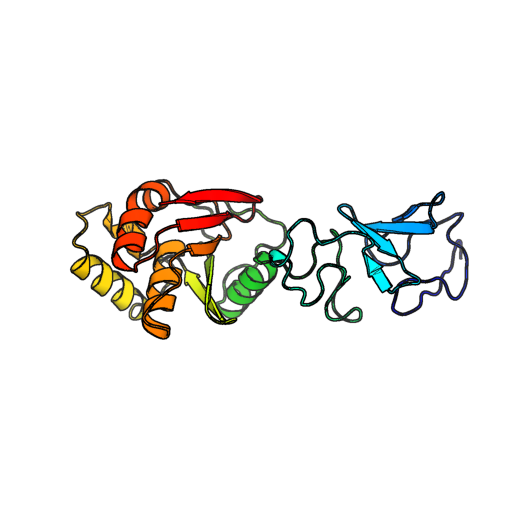. LEU A 1 197 ? -4.080 0.172 15.459 1.00 94.75 197 LEU A N 1
ATOM 1533 C CA . LEU A 1 197 ? -4.722 -0.436 14.294 1.00 94.75 197 LEU A CA 1
ATOM 1534 C C . LEU A 1 197 ? -5.330 -1.822 14.599 1.00 94.75 197 LEU A C 1
ATOM 1536 O O . LEU A 1 197 ? -6.405 -2.086 14.062 1.00 94.75 197 LEU A O 1
ATOM 1540 N N . PRO A 1 198 ? -4.773 -2.656 15.507 1.00 95.44 198 PRO A N 1
ATOM 1541 C CA . PRO A 1 198 ? -5.435 -3.888 15.951 1.00 95.44 198 PRO A CA 1
ATOM 1542 C C . PRO A 1 198 ? -6.854 -3.689 16.512 1.00 95.44 198 PRO A C 1
ATOM 1544 O O . PRO A 1 198 ? -7.740 -4.502 16.256 1.00 95.44 198 PRO A O 1
ATOM 1547 N N . ASP A 1 199 ? -7.123 -2.580 17.214 1.00 93.31 199 ASP A N 1
ATOM 1548 C CA . ASP A 1 199 ? -8.474 -2.273 17.713 1.00 93.31 199 ASP A CA 1
ATOM 1549 C C . ASP A 1 199 ? -9.454 -2.025 16.553 1.00 93.31 199 ASP A C 1
ATOM 1551 O O . ASP A 1 199 ? -10.612 -2.451 16.595 1.00 93.31 199 ASP A O 1
ATOM 1555 N N . VAL A 1 200 ? -8.973 -1.371 15.488 1.00 94.25 200 VAL A N 1
ATOM 1556 C CA . VAL A 1 200 ? -9.733 -1.150 14.250 1.00 94.25 200 VAL A CA 1
ATOM 1557 C C . VAL A 1 200 ? -9.957 -2.476 13.521 1.00 94.25 200 VAL A C 1
ATOM 1559 O O . VAL A 1 200 ? -11.088 -2.783 13.157 1.00 94.25 200 VAL A O 1
ATOM 1562 N N . MET A 1 201 ? -8.912 -3.295 13.368 1.00 95.81 201 MET A N 1
ATOM 1563 C CA . MET A 1 201 ? -8.987 -4.622 12.741 1.00 95.81 201 MET A CA 1
ATOM 1564 C C . MET A 1 201 ? -10.034 -5.506 13.419 1.00 95.81 201 MET A C 1
ATOM 1566 O O . MET A 1 201 ? -10.906 -6.058 12.747 1.00 95.81 201 MET A O 1
ATOM 1570 N N . LYS A 1 202 ? -10.021 -5.556 14.755 1.00 94.25 202 LYS A N 1
ATOM 1571 C CA . LYS A 1 202 ? -10.996 -6.309 15.547 1.00 94.25 202 LYS A CA 1
ATOM 1572 C C . LYS A 1 202 ? -12.429 -5.840 15.297 1.00 94.25 202 LYS A C 1
ATOM 1574 O O . LYS A 1 202 ? -13.326 -6.670 15.172 1.00 94.25 202 LYS A O 1
ATOM 1579 N N . ALA A 1 203 ? -12.650 -4.529 15.208 1.00 93.56 203 ALA A N 1
ATOM 1580 C CA . ALA A 1 203 ? -13.969 -3.963 14.925 1.00 93.56 203 ALA A CA 1
ATOM 1581 C C . ALA A 1 203 ? -14.450 -4.227 13.484 1.00 93.56 203 ALA A C 1
ATOM 1583 O O . ALA A 1 203 ? -15.656 -4.198 13.238 1.00 93.56 203 ALA A O 1
ATOM 1584 N N . LEU A 1 204 ? -13.519 -4.484 12.560 1.00 94.88 204 LEU A N 1
ATOM 1585 C CA . LEU A 1 204 ? -13.770 -4.820 11.155 1.00 94.88 204 LEU A CA 1
ATOM 1586 C C . LEU A 1 204 ? -13.821 -6.336 10.885 1.00 94.88 204 LEU A C 1
ATOM 1588 O O . LEU A 1 204 ? -14.098 -6.737 9.760 1.00 94.88 204 LEU A O 1
ATOM 1592 N N . GLY A 1 205 ? -13.543 -7.181 11.884 1.00 95.38 205 GLY A N 1
ATOM 1593 C CA . GLY A 1 205 ? -13.497 -8.640 11.720 1.00 95.38 205 GLY A CA 1
ATOM 1594 C C . GLY A 1 205 ? -12.218 -9.181 11.061 1.00 95.38 205 GLY A C 1
ATOM 1595 O O . GLY A 1 205 ? -12.162 -10.358 10.701 1.00 95.38 205 GLY A O 1
ATOM 1596 N N . ILE A 1 206 ? -11.177 -8.356 10.932 1.00 97.31 206 ILE A N 1
ATOM 1597 C CA . ILE A 1 206 ? -9.879 -8.740 10.363 1.00 97.31 206 ILE A CA 1
ATOM 1598 C C . ILE A 1 206 ? -9.029 -9.374 11.471 1.00 97.31 206 ILE A C 1
ATOM 1600 O O . ILE A 1 206 ? -8.844 -8.774 12.527 1.00 97.31 206 ILE A O 1
ATOM 1604 N N . LYS A 1 207 ? -8.515 -10.586 11.237 1.00 96.75 207 LYS A N 1
ATOM 1605 C CA . LYS A 1 207 ? -7.700 -11.358 12.196 1.00 96.75 207 LYS A CA 1
ATOM 1606 C C . LYS A 1 207 ? -6.200 -11.249 11.937 1.00 96.75 207 LYS A C 1
ATOM 1608 O O . LYS A 1 207 ? -5.406 -11.429 12.851 1.00 96.75 207 LYS A O 1
ATOM 1613 N N . GLU A 1 208 ? -5.810 -11.044 10.684 1.00 97.12 208 GLU A N 1
ATOM 1614 C CA . GLU A 1 208 ? -4.409 -10.926 10.280 1.00 97.12 208 GLU A CA 1
ATOM 1615 C C . GLU A 1 208 ? -4.286 -9.830 9.223 1.00 97.12 208 GLU A C 1
ATOM 1617 O O . GLU A 1 208 ? -4.987 -9.854 8.207 1.00 97.12 208 GLU A O 1
ATOM 1622 N N . LEU A 1 209 ? -3.389 -8.877 9.461 1.00 97.31 209 LEU A N 1
ATOM 1623 C CA . LEU A 1 209 ? -3.074 -7.815 8.513 1.00 97.31 209 LEU A CA 1
ATOM 1624 C C . LEU A 1 209 ? -1.562 -7.777 8.285 1.00 97.31 209 LEU A C 1
ATOM 1626 O O . LEU A 1 209 ? -0.796 -7.506 9.213 1.00 97.31 209 LEU A O 1
ATOM 1630 N N . GLU A 1 210 ? -1.133 -8.047 7.053 1.00 96.31 210 GLU A N 1
ATOM 1631 C CA . GLU A 1 210 ? 0.244 -7.816 6.612 1.00 96.31 210 GLU A CA 1
ATOM 1632 C C . GLU A 1 210 ? 0.335 -6.418 5.999 1.00 96.31 210 GLU A C 1
ATOM 1634 O O . GLU A 1 210 ? -0.280 -6.135 4.975 1.00 96.31 210 GLU A O 1
ATOM 1639 N N . ILE A 1 211 ? 1.102 -5.533 6.624 1.00 95.12 211 ILE A N 1
ATOM 1640 C CA . ILE A 1 211 ? 1.390 -4.204 6.092 1.00 95.12 211 ILE A CA 1
ATOM 1641 C C . ILE A 1 211 ? 2.753 -4.238 5.414 1.00 95.12 211 ILE A C 1
ATOM 1643 O O . ILE A 1 211 ? 3.745 -4.617 6.039 1.00 95.12 211 ILE A O 1
ATOM 1647 N N . ILE A 1 212 ? 2.800 -3.817 4.155 1.00 89.19 212 ILE A N 1
ATOM 1648 C CA . ILE A 1 212 ? 4.018 -3.718 3.352 1.00 89.19 212 ILE A CA 1
ATOM 1649 C C . ILE A 1 212 ? 4.258 -2.244 3.043 1.00 89.19 212 ILE A C 1
ATOM 1651 O O . ILE A 1 212 ? 3.417 -1.591 2.424 1.00 89.19 212 ILE A O 1
ATOM 1655 N N . ASP A 1 213 ? 5.402 -1.715 3.473 1.00 88.50 213 ASP A N 1
ATOM 1656 C CA . ASP A 1 213 ? 5.792 -0.347 3.138 1.00 88.50 213 ASP A CA 1
ATOM 1657 C C . ASP A 1 213 ? 6.672 -0.265 1.879 1.00 88.50 213 ASP A C 1
ATOM 1659 O O . ASP A 1 213 ? 7.242 -1.261 1.426 1.00 88.50 213 ASP A O 1
ATOM 1663 N N . LYS A 1 214 ? 6.815 0.945 1.325 1.00 83.75 214 LYS A N 1
ATOM 1664 C CA . LYS A 1 214 ? 7.617 1.208 0.114 1.00 83.75 214 LYS A CA 1
ATOM 1665 C C . LYS A 1 214 ? 9.102 0.847 0.239 1.00 83.75 214 LYS A C 1
ATOM 1667 O O . LYS A 1 214 ? 9.778 0.698 -0.774 1.00 83.75 214 LYS A O 1
ATOM 1672 N N . SER A 1 215 ? 9.624 0.682 1.457 1.00 77.88 215 SER A N 1
ATOM 1673 C CA . SER A 1 215 ? 10.993 0.191 1.675 1.00 77.88 215 SER A CA 1
ATOM 1674 C C . SER A 1 215 ? 11.107 -1.337 1.588 1.00 77.88 215 SER A C 1
ATOM 1676 O O . SER A 1 215 ? 12.212 -1.871 1.650 1.00 77.88 215 SER A O 1
ATOM 1678 N N .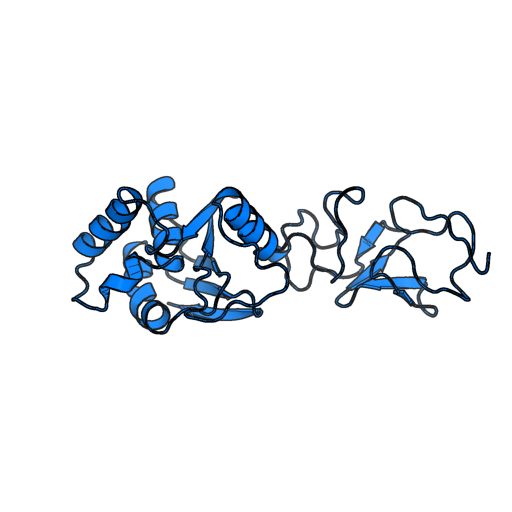 GLY A 1 216 ? 9.977 -2.038 1.444 1.00 76.56 216 GLY A N 1
ATOM 1679 C CA . GLY A 1 216 ? 9.878 -3.496 1.473 1.00 76.56 216 GLY A CA 1
ATOM 1680 C C . GLY A 1 216 ? 9.748 -4.067 2.886 1.00 76.56 216 GLY A C 1
ATOM 1681 O O . GLY A 1 216 ? 9.749 -5.289 3.055 1.00 76.56 216 GLY A O 1
ATOM 1682 N N . LYS A 1 217 ? 9.636 -3.221 3.919 1.00 80.00 217 LYS A N 1
ATOM 1683 C CA . LYS A 1 217 ? 9.477 -3.693 5.293 1.00 80.00 217 LYS A CA 1
ATOM 1684 C C . LYS A 1 217 ? 8.058 -4.209 5.492 1.00 80.00 217 LYS A C 1
ATOM 1686 O O . LYS A 1 217 ? 7.080 -3.552 5.137 1.00 80.00 217 LYS A O 1
ATOM 1691 N N . LYS A 1 218 ? 7.975 -5.378 6.122 1.00 89.19 218 LYS A N 1
ATOM 1692 C CA . LYS A 1 218 ? 6.724 -6.029 6.493 1.00 89.19 218 LYS A CA 1
ATOM 1693 C C . LYS A 1 218 ? 6.439 -5.848 7.977 1.00 89.19 218 LYS A C 1
ATOM 1695 O O . LYS A 1 218 ? 7.340 -5.969 8.811 1.00 89.19 218 LYS A O 1
ATOM 1700 N N . LEU A 1 219 ? 5.185 -5.572 8.303 1.00 92.00 219 LEU A N 1
ATOM 1701 C CA . LEU A 1 219 ? 4.659 -5.539 9.659 1.00 92.00 219 LEU A CA 1
ATOM 1702 C C . LEU A 1 219 ? 3.418 -6.425 9.716 1.00 92.00 219 LEU A C 1
ATOM 1704 O O . LEU A 1 219 ? 2.464 -6.206 8.980 1.00 92.00 219 LEU A O 1
ATOM 1708 N N . HIS A 1 220 ? 3.428 -7.399 10.618 1.00 95.81 220 HIS A N 1
ATOM 1709 C CA . HIS A 1 220 ? 2.293 -8.285 10.843 1.00 95.81 220 HIS A CA 1
ATOM 1710 C C . HIS A 1 220 ? 1.542 -7.841 12.094 1.00 95.81 220 HIS A C 1
ATOM 1712 O O . HIS A 1 220 ? 2.147 -7.686 13.157 1.00 95.81 220 HIS A O 1
ATOM 1718 N N . LEU A 1 221 ? 0.237 -7.625 11.952 1.00 94.81 221 LEU A N 1
ATOM 1719 C CA . LEU A 1 221 ? -0.666 -7.285 13.046 1.00 94.81 221 LEU A CA 1
ATOM 1720 C C . LEU A 1 221 ? -1.740 -8.365 13.198 1.00 94.81 221 LEU A C 1
ATOM 1722 O O . LEU A 1 221 ? -2.146 -8.996 12.216 1.00 94.81 221 LEU A O 1
ATOM 1726 N N . HIS A 1 222 ? -2.188 -8.540 14.440 1.00 93.00 222 HIS A N 1
ATOM 1727 C CA . HIS A 1 222 ? -3.197 -9.503 14.879 1.00 93.00 222 HIS A CA 1
ATOM 1728 C C . HIS A 1 222 ? -4.233 -8.810 15.762 1.00 93.00 222 HIS A C 1
ATOM 1730 O O . HIS A 1 222 ? -3.814 -7.924 16.544 1.00 93.00 222 HIS A O 1
#

Foldseek 3Di:
DPFDFDADLLQDTPDGDCPVPQDTPAQWGQDPVPRWTDQAVFTGDSVVSWTPDFQPVHCQLVDPDRGHQEPHSVPDGRNRSRHRHPLVVVQVVCVVLVAHRQVLHQDAPPPPRWKKKWWADPNDTQIFTAQVSDDPVLVVLLVVVCVVLVDDPPLSSLSRHTQLSNLSRCCVPPPQDDLETEMEMQHDDDPSCLVRVLSSCVVRNHNWYWYAYSVRDTDIDD

Secondary structure (DSSP, 8-state):
-----EE-TTS-EEES-SSS--B-STT-EE-TTT--EEETTEEEETTTTEESS--TTGGGG--SSTTBS-S-TTT---SSS--S-HHHHHHHHHHHTTPPP-TT--PPTTSSS--EEEEEETTEEEEEE-GGGS-TTHHHHHHHHHHHHTPPTTGGGGGGSHHHHHHHHHHHHHSSPPSEEEEEESSPPPHHHHHHHHHHHHHHT--EEEEEETTS-EEEE-

pLDDT: mean 83.56, std 10.9, range [50.38, 97.31]

Sequence (222 aa):
MVWEGELDAYGSLRKGNNEFVPFLYQGQYVDGETGLAYNRFRYYDNEAGSYISQDPIGLLSGQDNLYGYVKDIGTYVDLFGLAGTAWDAIDFFRDQNGMPVLGNSIPKIDDGKGTVAFVEVNGEKIFGINSSLLGDGDKDLSRAWRDKIGLGAGKSQVFFHAEAYSLMSAHSKFGELPSKMTLYVDRATCPNCQKYLPDVMKALGIKELEIIDKSGKKLHLH

Radius of gyration: 21.38 Å; chains: 1; bounding box: 50×36×61 Å